Protein AF-A0A651GK90-F1 (afdb_monomer)

Structure (mmCIF, N/CA/C/O backbone):
data_AF-A0A651GK90-F1
#
_entry.id   AF-A0A651GK90-F1
#
loop_
_atom_site.group_PDB
_atom_site.id
_atom_site.type_symbol
_atom_site.label_atom_id
_atom_site.label_alt_id
_atom_site.label_comp_id
_atom_site.label_asym_id
_atom_site.label_entity_id
_atom_site.label_seq_id
_atom_site.pdbx_PDB_ins_code
_atom_site.Cartn_x
_atom_site.Cartn_y
_atom_site.Cartn_z
_atom_site.occupancy
_atom_site.B_iso_or_equiv
_atom_site.auth_seq_id
_atom_site.auth_comp_id
_atom_site.auth_asym_id
_atom_site.auth_atom_id
_atom_site.pdbx_PDB_model_num
ATOM 1 N N . MET A 1 1 ? 13.549 12.177 -9.361 1.00 75.00 1 MET A N 1
ATOM 2 C CA . MET A 1 1 ? 14.021 12.990 -8.217 1.00 75.00 1 MET A CA 1
ATOM 3 C C . MET A 1 1 ? 12.884 13.599 -7.394 1.00 75.00 1 MET A C 1
ATOM 5 O O . MET A 1 1 ? 12.699 13.171 -6.265 1.00 75.00 1 MET A O 1
ATOM 9 N N . TRP A 1 2 ? 12.090 14.557 -7.902 1.00 84.00 2 TRP A N 1
ATOM 10 C CA . TRP A 1 2 ? 11.007 15.167 -7.097 1.00 84.00 2 TRP A CA 1
ATOM 11 C C . TRP A 1 2 ? 9.935 14.161 -6.655 1.00 84.00 2 TRP A C 1
ATOM 13 O O . TRP A 1 2 ? 9.539 14.154 -5.493 1.00 84.00 2 TRP A O 1
ATOM 23 N N . GLY A 1 3 ? 9.519 13.264 -7.556 1.00 85.50 3 GLY A N 1
ATOM 24 C CA . GLY A 1 3 ? 8.561 12.197 -7.244 1.00 85.50 3 GLY A CA 1
ATOM 25 C C . GLY A 1 3 ? 9.007 11.286 -6.094 1.00 85.50 3 GLY A C 1
ATOM 26 O O . GLY A 1 3 ? 8.194 10.936 -5.243 1.00 85.50 3 GLY A O 1
ATOM 27 N N . ASP A 1 4 ? 10.298 10.958 -6.036 1.00 88.12 4 ASP A N 1
ATOM 28 C CA . ASP A 1 4 ? 10.882 10.081 -5.012 1.00 88.12 4 ASP A CA 1
ATOM 29 C C . ASP A 1 4 ? 10.869 10.757 -3.638 1.00 88.12 4 ASP A C 1
ATOM 31 O O . ASP A 1 4 ? 10.536 10.138 -2.629 1.00 88.12 4 ASP A O 1
ATOM 35 N N . LEU A 1 5 ? 11.154 12.062 -3.613 1.00 89.44 5 LEU A N 1
ATOM 36 C CA . LEU A 1 5 ? 11.109 12.881 -2.406 1.00 89.44 5 LEU A CA 1
ATOM 37 C C . LEU A 1 5 ? 9.682 12.946 -1.841 1.00 89.44 5 LEU A C 1
ATOM 39 O O . LEU A 1 5 ? 9.486 12.739 -0.643 1.00 89.44 5 LEU A O 1
ATOM 43 N N . TYR A 1 6 ? 8.674 13.165 -2.693 1.00 89.88 6 TYR A N 1
ATOM 44 C CA . TYR A 1 6 ? 7.273 13.168 -2.261 1.00 89.88 6 TYR A CA 1
ATOM 45 C C . TYR A 1 6 ? 6.835 11.825 -1.683 1.00 89.88 6 TYR A C 1
ATOM 47 O O . TYR A 1 6 ? 6.183 11.792 -0.640 1.00 89.88 6 TYR A O 1
ATOM 55 N N . LEU A 1 7 ? 7.233 10.730 -2.327 1.00 91.00 7 LEU A N 1
ATOM 56 C CA . LEU A 1 7 ? 6.929 9.376 -1.881 1.00 91.00 7 LEU A CA 1
ATOM 57 C C . LEU A 1 7 ? 7.582 9.082 -0.524 1.00 91.00 7 LEU A C 1
ATOM 59 O O . LEU A 1 7 ? 6.927 8.536 0.363 1.00 91.00 7 LEU A O 1
ATOM 63 N N . LEU A 1 8 ? 8.827 9.517 -0.315 1.00 92.62 8 LEU A N 1
ATOM 64 C CA . LEU A 1 8 ? 9.534 9.373 0.958 1.00 92.62 8 LEU A CA 1
ATOM 65 C C . LEU A 1 8 ? 8.867 10.193 2.075 1.00 92.62 8 LEU A C 1
ATOM 67 O O . LEU A 1 8 ? 8.617 9.679 3.164 1.00 92.62 8 LEU A O 1
ATOM 71 N N . ILE A 1 9 ? 8.493 11.448 1.812 1.00 93.75 9 ILE A N 1
ATOM 72 C CA . ILE A 1 9 ? 7.738 12.250 2.789 1.00 93.75 9 ILE A CA 1
ATOM 73 C C . ILE A 1 9 ? 6.397 11.579 3.107 1.00 93.75 9 ILE A C 1
ATOM 75 O O . ILE A 1 9 ? 6.013 11.465 4.273 1.00 93.75 9 ILE A O 1
ATOM 79 N N . ALA A 1 10 ? 5.684 11.106 2.086 1.00 94.75 10 ALA A N 1
ATOM 80 C CA . ALA A 1 10 ? 4.390 10.469 2.259 1.00 94.75 10 ALA A CA 1
ATOM 81 C C . ALA A 1 10 ? 4.478 9.146 3.018 1.00 94.75 10 ALA A C 1
ATOM 83 O O . ALA A 1 10 ? 3.580 8.842 3.806 1.00 94.75 10 ALA A O 1
ATOM 84 N N . SER A 1 11 ? 5.552 8.380 2.833 1.00 93.50 11 SER A N 1
ATOM 85 C CA . SER A 1 11 ? 5.794 7.141 3.563 1.00 93.50 11 SER A CA 1
ATOM 86 C C . SER A 1 11 ? 6.084 7.422 5.042 1.00 93.50 11 SER A C 1
ATOM 88 O O . SER A 1 11 ? 5.478 6.786 5.904 1.00 93.50 11 SER A O 1
ATOM 90 N N . ILE A 1 12 ? 6.880 8.451 5.363 1.00 95.38 12 ILE A N 1
ATOM 91 C CA . ILE A 1 12 ? 7.102 8.903 6.748 1.00 95.38 12 ILE A CA 1
ATOM 92 C C . ILE A 1 12 ? 5.783 9.341 7.395 1.00 95.38 12 ILE A C 1
ATOM 94 O O . ILE A 1 12 ? 5.453 8.895 8.495 1.00 95.38 12 ILE A O 1
ATOM 98 N N . LEU A 1 13 ? 5.000 10.187 6.719 1.00 96.25 13 LEU A N 1
ATOM 99 C CA . LEU A 1 13 ? 3.706 10.646 7.233 1.00 96.25 13 LEU A CA 1
ATOM 100 C C . LEU A 1 13 ? 2.742 9.478 7.458 1.00 96.25 13 LEU A C 1
ATOM 102 O O . LEU A 1 13 ? 2.101 9.393 8.505 1.00 96.25 13 LEU A O 1
ATOM 106 N N . SER A 1 14 ? 2.677 8.551 6.509 1.00 95.31 14 SER A N 1
ATOM 107 C CA . SER A 1 14 ? 1.847 7.350 6.601 1.00 95.31 14 SER A CA 1
ATOM 108 C C . SER A 1 14 ? 2.269 6.454 7.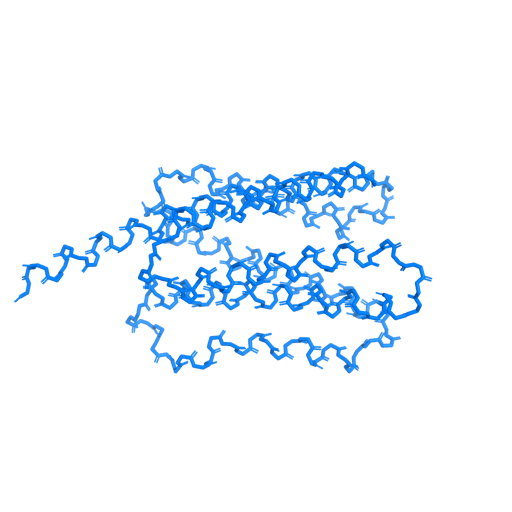765 1.00 95.31 14 SER A C 1
ATOM 110 O O . SER A 1 14 ? 1.418 5.989 8.522 1.00 95.31 14 SER A O 1
ATOM 112 N N . LEU A 1 15 ? 3.574 6.279 7.984 1.00 95.44 15 LEU A N 1
ATOM 113 C CA . LEU A 1 15 ? 4.117 5.539 9.120 1.00 95.44 15 LEU A CA 1
ATOM 114 C C . LEU A 1 15 ? 3.763 6.205 10.458 1.00 95.44 15 LEU A C 1
ATOM 116 O O . LEU A 1 15 ? 3.329 5.523 11.387 1.00 95.44 15 LEU A O 1
ATOM 120 N N . LEU A 1 16 ? 3.859 7.535 10.552 1.00 95.75 16 LEU A N 1
ATOM 121 C CA . LEU A 1 16 ? 3.432 8.282 11.739 1.00 95.75 16 LEU A CA 1
ATOM 122 C C . LEU A 1 16 ? 1.933 8.111 12.019 1.00 95.75 16 LEU A C 1
ATOM 124 O O . LEU A 1 16 ? 1.546 7.940 13.178 1.00 95.75 16 LEU A O 1
ATOM 128 N N . ILE A 1 17 ? 1.095 8.121 10.976 1.00 94.50 17 ILE A N 1
ATOM 129 C CA . ILE A 1 17 ? -0.346 7.869 11.100 1.00 94.50 17 ILE A CA 1
ATOM 130 C C . ILE A 1 17 ? -0.587 6.44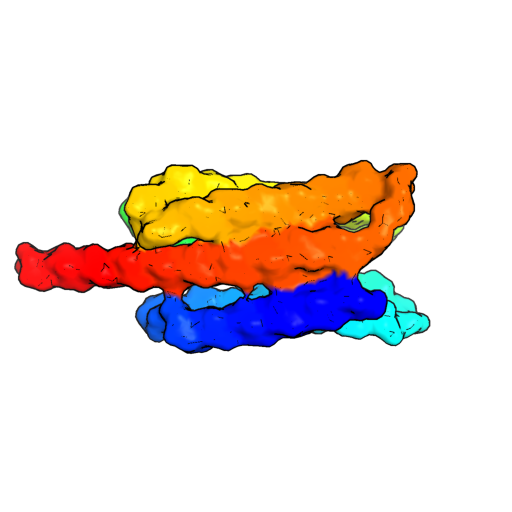8 11.617 1.00 94.50 17 ILE A C 1
ATOM 132 O O . ILE A 1 17 ? -1.328 6.285 12.583 1.00 94.50 17 ILE A O 1
ATOM 136 N N . ILE A 1 18 ? 0.064 5.432 11.042 1.00 94.12 18 ILE A N 1
ATOM 137 C CA . ILE A 1 18 ? -0.076 4.037 11.488 1.00 94.12 18 ILE A CA 1
ATOM 138 C C . ILE A 1 18 ? 0.334 3.901 12.959 1.00 94.12 18 ILE A C 1
ATOM 140 O O . ILE A 1 18 ? -0.406 3.341 13.764 1.00 94.12 18 ILE A O 1
ATOM 144 N N . ILE A 1 19 ? 1.484 4.451 13.355 1.00 93.31 19 ILE A N 1
ATOM 145 C CA . ILE A 1 19 ? 1.985 4.325 14.730 1.00 93.31 19 ILE A CA 1
ATOM 146 C C . ILE A 1 19 ? 1.040 4.988 15.736 1.00 93.31 19 ILE A C 1
ATOM 148 O O . ILE A 1 19 ? 0.752 4.375 16.769 1.00 93.31 19 ILE A O 1
ATOM 152 N N . LYS A 1 20 ? 0.559 6.203 15.439 1.00 93.56 20 LYS A N 1
ATOM 153 C CA . LYS A 1 20 ? -0.258 6.999 16.366 1.00 93.56 20 LYS A CA 1
ATOM 154 C C . LYS A 1 20 ? -1.731 6.604 16.393 1.00 93.56 20 LYS A C 1
ATOM 156 O O . LYS A 1 20 ? -2.328 6.648 17.461 1.00 93.56 20 LYS A O 1
ATOM 161 N N . ARG A 1 21 ? -2.330 6.273 15.245 1.00 91.88 21 ARG A N 1
ATOM 162 C CA . ARG A 1 21 ? -3.779 6.032 15.139 1.00 91.88 21 ARG A CA 1
ATOM 163 C C . ARG A 1 21 ? -4.174 4.564 15.149 1.00 91.88 21 ARG A C 1
ATOM 165 O O . ARG A 1 21 ? -5.304 4.291 15.526 1.00 91.88 21 ARG A O 1
ATOM 172 N N . TYR A 1 22 ? -3.315 3.623 14.742 1.00 90.38 22 TYR A N 1
ATOM 173 C CA . TYR A 1 22 ? -3.738 2.219 14.751 1.00 90.38 22 TYR A CA 1
ATOM 174 C C . TYR A 1 22 ? -3.801 1.704 16.197 1.00 90.38 22 TYR A C 1
ATOM 176 O O . TYR A 1 22 ? -2.774 1.740 16.895 1.00 90.38 22 TYR A O 1
ATOM 184 N N . PRO A 1 23 ? -4.966 1.191 16.636 1.00 87.38 23 PRO A N 1
ATOM 185 C CA . PRO A 1 23 ? -5.145 0.704 17.995 1.00 87.38 23 PRO A CA 1
ATOM 186 C C . PRO A 1 23 ? -4.291 -0.539 18.267 1.00 87.38 23 PRO A C 1
ATOM 188 O O . PRO A 1 23 ? -4.069 -1.379 17.396 1.00 87.38 23 PRO A O 1
ATOM 191 N N . ASN A 1 24 ? -3.831 -0.702 19.510 1.00 87.75 24 ASN A N 1
ATOM 192 C CA . ASN A 1 24 ? -2.972 -1.835 19.879 1.00 87.75 24 ASN A CA 1
ATOM 193 C C . ASN A 1 24 ? -3.690 -3.196 19.791 1.00 87.75 24 ASN A C 1
ATOM 195 O O . ASN A 1 24 ? -3.032 -4.215 19.601 1.00 87.75 24 ASN A O 1
ATOM 199 N N . ARG A 1 25 ? -5.031 -3.223 19.851 1.00 85.38 25 ARG A N 1
ATOM 200 C CA . ARG A 1 25 ? -5.850 -4.439 19.666 1.00 85.38 25 ARG A CA 1
ATOM 201 C C . ARG A 1 25 ? -5.751 -5.037 18.251 1.00 85.38 25 ARG A C 1
ATOM 203 O O . ARG A 1 25 ? -6.025 -6.220 18.061 1.00 85.38 25 ARG A O 1
ATOM 210 N N . VAL A 1 26 ? -5.321 -4.248 17.262 1.00 88.62 26 VAL A N 1
ATOM 211 C CA . VAL A 1 26 ? -5.074 -4.677 15.869 1.00 88.62 26 VAL A CA 1
ATOM 212 C C . VAL A 1 26 ? -3.578 -4.659 15.539 1.00 88.62 26 VAL A C 1
ATOM 214 O O . VAL A 1 26 ? -3.161 -4.231 14.461 1.00 88.62 26 VAL A O 1
ATOM 217 N N . ARG A 1 27 ? -2.753 -5.134 16.485 1.00 90.50 27 ARG A N 1
ATOM 218 C CA . ARG A 1 27 ? -1.287 -5.170 16.364 1.00 90.50 27 ARG A CA 1
ATOM 219 C C . ARG A 1 27 ? -0.813 -5.839 15.075 1.00 90.50 27 ARG A C 1
ATOM 221 O O . ARG A 1 27 ? 0.114 -5.325 14.462 1.00 90.50 27 ARG A O 1
ATOM 228 N N . ASP A 1 28 ? -1.450 -6.926 14.651 1.00 92.12 28 ASP A N 1
ATOM 229 C CA . ASP A 1 28 ? -1.035 -7.666 13.452 1.00 92.12 28 ASP A CA 1
ATOM 230 C C . ASP A 1 28 ? -1.158 -6.800 12.195 1.00 92.12 28 ASP A C 1
ATOM 232 O O . ASP A 1 28 ? -0.189 -6.633 11.461 1.00 92.12 28 ASP A O 1
ATOM 236 N N . ILE A 1 29 ? -2.311 -6.139 12.023 1.00 93.19 29 ILE A N 1
ATOM 237 C CA . ILE A 1 29 ? -2.552 -5.191 10.928 1.00 93.19 29 ILE A CA 1
ATOM 238 C C . ILE A 1 29 ? -1.530 -4.051 10.989 1.00 93.19 29 ILE A C 1
ATOM 240 O O . ILE A 1 29 ? -0.917 -3.724 9.979 1.00 93.19 29 ILE A O 1
ATOM 244 N N . LYS A 1 30 ? -1.285 -3.488 12.180 1.00 93.81 30 LYS A N 1
ATOM 245 C CA . LYS A 1 30 ? -0.301 -2.412 12.386 1.00 93.81 30 LYS A CA 1
ATOM 246 C C . LYS A 1 30 ? 1.110 -2.824 11.958 1.00 93.81 30 LYS A C 1
ATOM 248 O O . LYS A 1 30 ? 1.766 -2.080 11.233 1.00 93.81 30 LYS A O 1
ATOM 253 N N . VAL A 1 31 ? 1.575 -3.995 12.391 1.00 95.25 31 VAL A N 1
ATOM 254 C CA . VAL A 1 31 ? 2.910 -4.514 12.057 1.00 95.25 31 VAL A CA 1
ATOM 255 C C . VAL A 1 31 ? 3.010 -4.808 10.563 1.00 95.25 31 VAL A C 1
ATOM 257 O O . VAL A 1 31 ? 3.974 -4.378 9.933 1.00 95.25 31 VAL A O 1
ATOM 260 N N . SER A 1 32 ? 2.004 -5.461 9.977 1.00 95.50 32 SER A N 1
ATOM 261 C CA . SER A 1 32 ? 1.971 -5.735 8.540 1.00 95.50 32 SER A CA 1
ATOM 262 C C . SER A 1 32 ? 1.952 -4.451 7.707 1.00 95.50 32 SER A C 1
ATOM 264 O O . SER A 1 32 ? 2.665 -4.389 6.710 1.00 95.50 32 SER A O 1
ATOM 266 N N . SER A 1 33 ? 1.225 -3.403 8.119 1.00 95.19 33 SER A N 1
ATOM 267 C CA . SER A 1 33 ? 1.226 -2.094 7.443 1.00 95.19 33 SER A CA 1
ATOM 268 C C . SER A 1 33 ? 2.580 -1.397 7.498 1.00 95.19 33 SER A C 1
ATOM 270 O O . SER A 1 33 ? 3.027 -0.863 6.485 1.00 95.19 33 SER A O 1
ATOM 272 N N . ILE A 1 34 ? 3.256 -1.426 8.651 1.00 96.25 34 ILE A N 1
ATOM 273 C CA . ILE A 1 34 ? 4.615 -0.881 8.777 1.00 96.25 34 ILE A CA 1
ATOM 274 C C . ILE A 1 34 ? 5.571 -1.657 7.869 1.00 96.25 34 ILE A C 1
ATOM 276 O O . ILE A 1 34 ? 6.323 -1.045 7.116 1.00 96.25 34 ILE A O 1
ATOM 280 N N . LEU A 1 35 ? 5.513 -2.991 7.900 1.00 96.88 35 LEU A N 1
ATOM 281 C CA . LEU A 1 35 ? 6.374 -3.838 7.080 1.00 96.88 35 LEU A CA 1
ATOM 282 C C . LEU A 1 35 ? 6.137 -3.600 5.582 1.00 96.88 35 LEU A C 1
ATOM 284 O O . LEU A 1 35 ? 7.101 -3.421 4.848 1.00 96.88 35 LEU A O 1
ATOM 288 N N . ALA A 1 36 ? 4.877 -3.528 5.140 1.00 96.44 36 ALA A N 1
ATOM 289 C CA . ALA A 1 36 ? 4.523 -3.246 3.747 1.00 96.44 36 ALA A CA 1
ATOM 290 C C . ALA A 1 36 ? 5.138 -1.927 3.268 1.00 96.44 36 ALA A C 1
ATOM 292 O O . ALA A 1 36 ? 5.730 -1.865 2.193 1.00 96.44 36 ALA A O 1
ATOM 293 N N . LEU A 1 37 ? 5.037 -0.885 4.095 1.00 95.81 37 LEU A N 1
ATOM 294 C CA . LEU A 1 37 ? 5.546 0.444 3.784 1.00 95.81 37 LEU A CA 1
ATOM 295 C C . LEU A 1 37 ? 7.079 0.476 3.756 1.00 95.81 37 LEU A C 1
ATOM 297 O O . LEU A 1 37 ? 7.656 1.055 2.841 1.00 95.81 37 LEU A O 1
ATOM 301 N N . VAL A 1 38 ? 7.744 -0.184 4.708 1.00 95.88 38 VAL A N 1
ATOM 302 C CA . VAL A 1 38 ? 9.212 -0.300 4.728 1.00 95.88 38 VAL A CA 1
ATOM 303 C C . VAL A 1 38 ? 9.718 -1.048 3.497 1.00 95.88 38 VAL A C 1
ATOM 305 O O . VAL A 1 38 ? 10.644 -0.579 2.840 1.00 95.88 38 VAL A O 1
ATOM 308 N N . VAL A 1 39 ? 9.095 -2.176 3.150 1.00 96.31 39 VAL A N 1
ATOM 309 C CA . VAL A 1 39 ? 9.465 -2.971 1.970 1.00 96.31 39 VAL A CA 1
ATOM 310 C C . VAL A 1 39 ? 9.220 -2.181 0.681 1.00 96.31 39 VAL A C 1
ATOM 312 O O . VAL A 1 39 ? 10.066 -2.194 -0.211 1.00 96.31 39 VAL A O 1
ATOM 315 N N . TYR A 1 40 ? 8.116 -1.433 0.600 1.00 94.44 40 TYR A N 1
ATOM 316 C CA . TYR A 1 40 ? 7.835 -0.560 -0.539 1.00 94.44 40 TYR A CA 1
ATOM 317 C C . TYR A 1 40 ? 8.903 0.529 -0.704 1.00 94.44 40 TYR A C 1
ATOM 319 O O . TYR A 1 40 ? 9.464 0.692 -1.786 1.00 94.44 40 TYR A O 1
ATOM 327 N N . VAL A 1 41 ? 9.252 1.233 0.377 1.00 94.00 41 VAL A N 1
ATOM 328 C CA . VAL A 1 41 ? 10.304 2.261 0.346 1.00 94.00 41 VAL A CA 1
ATOM 329 C C . VAL A 1 41 ? 11.657 1.652 -0.016 1.00 94.00 41 VAL A C 1
ATOM 331 O O . VAL A 1 41 ? 12.382 2.234 -0.817 1.00 94.00 41 VAL A O 1
ATOM 334 N N . ALA A 1 42 ? 11.990 0.471 0.511 1.00 93.38 42 ALA A N 1
ATOM 335 C CA . ALA A 1 42 ? 13.211 -0.236 0.136 1.00 93.38 42 ALA A CA 1
ATOM 336 C C . ALA A 1 42 ? 13.251 -0.539 -1.372 1.00 93.38 42 ALA A C 1
ATOM 338 O O . ALA A 1 42 ? 14.285 -0.323 -2.002 1.00 93.38 42 ALA A O 1
ATOM 339 N N . SER A 1 43 ? 12.123 -0.963 -1.957 1.00 92.06 43 SER A N 1
ATOM 340 C CA . SER A 1 43 ? 12.015 -1.226 -3.399 1.00 92.06 43 SER A CA 1
ATOM 341 C C . SER A 1 43 ? 12.292 0.020 -4.252 1.00 92.06 43 SER A C 1
ATOM 343 O O . SER A 1 43 ? 12.989 -0.073 -5.260 1.00 92.06 43 SER A O 1
ATOM 345 N N . GLU A 1 44 ? 11.835 1.195 -3.809 1.00 89.31 44 GLU A N 1
ATOM 346 C CA . GLU A 1 44 ? 12.092 2.468 -4.494 1.00 89.31 44 GLU A CA 1
ATOM 347 C C . GLU A 1 44 ? 13.519 2.980 -4.258 1.00 89.31 44 GLU A C 1
ATOM 349 O O . GLU A 1 44 ? 14.126 3.540 -5.158 1.00 89.31 44 GLU A O 1
ATOM 354 N N . LEU A 1 45 ? 14.114 2.774 -3.079 1.00 89.31 45 LEU A N 1
ATOM 355 C CA . LEU A 1 45 ? 15.491 3.219 -2.824 1.00 89.31 45 LEU A CA 1
ATOM 356 C C . LEU A 1 45 ? 16.523 2.438 -3.643 1.00 89.31 45 LEU A C 1
ATOM 358 O O . LEU A 1 45 ? 17.553 3.000 -4.022 1.00 89.31 45 LEU A O 1
ATOM 362 N N . ILE A 1 46 ? 16.236 1.167 -3.939 1.00 88.50 46 ILE A N 1
ATOM 363 C CA . ILE A 1 46 ? 17.115 0.295 -4.722 1.00 88.50 46 ILE A CA 1
ATOM 364 C C . ILE A 1 46 ? 17.288 0.787 -6.164 1.00 88.50 46 ILE A C 1
ATOM 366 O O . ILE A 1 46 ? 18.334 0.534 -6.754 1.00 88.50 46 ILE A O 1
ATOM 370 N N . THR A 1 47 ? 16.351 1.570 -6.715 1.00 79.50 47 THR A N 1
ATOM 371 C CA . THR A 1 47 ? 16.489 2.113 -8.079 1.00 79.50 47 THR A CA 1
ATOM 372 C C . THR A 1 47 ? 17.664 3.070 -8.242 1.00 79.50 47 THR A C 1
ATOM 374 O O . THR A 1 47 ? 18.068 3.334 -9.367 1.00 79.50 47 THR A O 1
ATOM 377 N N . ASN A 1 48 ? 18.205 3.603 -7.144 1.00 80.31 48 ASN A N 1
ATOM 378 C CA . ASN A 1 48 ? 19.366 4.492 -7.180 1.00 80.31 48 ASN A CA 1
ATOM 379 C C . ASN A 1 48 ? 20.698 3.734 -7.302 1.00 80.31 48 ASN A C 1
ATOM 381 O O . ASN A 1 48 ? 21.745 4.365 -7.418 1.00 80.31 48 ASN A O 1
ATOM 385 N N . PHE A 1 49 ? 20.679 2.399 -7.243 1.00 83.31 49 PHE A N 1
ATOM 386 C CA . PHE A 1 49 ? 21.864 1.567 -7.411 1.00 83.31 49 PHE A CA 1
ATOM 387 C C . PHE A 1 49 ? 21.881 0.987 -8.830 1.00 83.31 49 PHE A C 1
ATOM 389 O O . PHE A 1 49 ? 21.033 0.171 -9.178 1.00 83.31 49 PHE A O 1
ATOM 396 N N . GLU A 1 50 ? 22.869 1.363 -9.642 1.00 76.38 50 GLU A N 1
ATOM 397 C CA . GLU A 1 50 ? 23.043 0.895 -11.031 1.00 76.38 50 GLU A CA 1
ATOM 398 C C . GLU A 1 50 ? 23.691 -0.505 -11.121 1.00 76.38 50 GLU A C 1
ATOM 400 O O . GLU A 1 50 ? 24.525 -0.773 -11.980 1.00 76.38 50 GLU A O 1
ATOM 405 N N . ASN A 1 51 ? 23.337 -1.415 -10.211 1.00 85.62 51 ASN A N 1
ATOM 406 C CA . ASN A 1 51 ? 23.911 -2.762 -10.157 1.00 85.62 51 ASN A CA 1
ATOM 407 C C . ASN A 1 51 ? 22.918 -3.802 -10.699 1.00 85.62 51 ASN A C 1
ATOM 409 O O . ASN A 1 51 ? 21.721 -3.700 -10.441 1.00 85.62 51 ASN A O 1
ATOM 413 N N . GLU A 1 52 ? 23.399 -4.868 -11.349 1.00 82.44 52 GLU A N 1
ATOM 414 C CA . GLU A 1 52 ? 22.552 -5.970 -11.857 1.00 82.44 52 GLU A CA 1
ATOM 415 C C . GLU A 1 52 ? 21.663 -6.588 -10.764 1.00 82.44 52 GLU A C 1
ATOM 417 O O . GLU A 1 52 ? 20.504 -6.933 -10.991 1.00 82.44 52 GLU A O 1
ATOM 422 N N . PHE A 1 53 ? 22.171 -6.639 -9.531 1.00 83.25 53 PHE A N 1
ATOM 423 C CA . PHE A 1 53 ? 21.412 -7.096 -8.370 1.00 83.25 53 PHE A CA 1
ATOM 424 C C . PHE A 1 53 ? 20.182 -6.220 -8.067 1.00 83.25 53 PHE A C 1
ATOM 426 O O . PHE A 1 53 ? 19.154 -6.732 -7.628 1.00 83.25 53 PHE A O 1
ATOM 433 N N . ALA A 1 54 ? 20.254 -4.910 -8.319 1.00 85.94 54 ALA A N 1
ATOM 434 C CA . ALA A 1 54 ? 19.145 -3.984 -8.094 1.00 85.94 54 ALA A CA 1
ATOM 435 C C . ALA A 1 54 ? 17.990 -4.217 -9.079 1.00 85.94 54 ALA A C 1
ATOM 437 O O . ALA A 1 54 ? 16.825 -4.119 -8.688 1.00 85.94 54 ALA A O 1
ATOM 438 N N . ILE A 1 55 ? 18.312 -4.582 -10.326 1.00 83.38 55 ILE A N 1
ATOM 439 C CA . ILE A 1 55 ? 17.333 -4.903 -11.375 1.00 83.38 55 ILE A CA 1
ATOM 440 C C . ILE A 1 55 ? 16.485 -6.106 -10.954 1.00 83.38 55 ILE A C 1
ATOM 442 O O . ILE A 1 55 ? 15.266 -6.066 -11.082 1.00 83.38 55 ILE A O 1
ATOM 446 N N . LEU A 1 56 ? 17.117 -7.133 -10.379 1.00 84.62 56 LEU A N 1
ATOM 447 C CA . LEU A 1 56 ? 16.436 -8.339 -9.905 1.00 84.62 56 LEU A CA 1
ATOM 448 C C . LEU A 1 56 ? 15.680 -8.112 -8.587 1.00 84.62 56 LEU A C 1
ATOM 450 O O . LEU A 1 56 ? 14.557 -8.582 -8.408 1.00 84.62 56 LEU A O 1
ATOM 454 N N . LEU A 1 57 ? 16.283 -7.390 -7.639 1.00 89.31 57 LEU A N 1
ATOM 455 C CA . LEU A 1 57 ? 15.729 -7.249 -6.292 1.00 89.31 57 LEU A CA 1
ATOM 456 C C . LEU A 1 57 ? 14.512 -6.310 -6.241 1.00 89.31 57 LEU A C 1
ATOM 458 O O . LEU A 1 57 ? 13.592 -6.534 -5.450 1.00 89.31 57 LEU A O 1
ATOM 462 N N . LYS A 1 58 ? 14.484 -5.270 -7.082 1.00 89.88 58 LYS A N 1
ATOM 463 C CA . LYS A 1 58 ? 13.395 -4.284 -7.125 1.00 89.88 58 LYS A CA 1
ATOM 464 C C . LYS A 1 58 ? 12.006 -4.918 -7.320 1.00 89.88 58 LYS A C 1
ATOM 466 O O . LYS A 1 58 ? 11.153 -4.689 -6.457 1.00 89.88 58 LYS A O 1
ATOM 471 N N . PRO A 1 59 ? 11.731 -5.688 -8.392 1.00 89.38 59 PRO A N 1
ATOM 472 C CA . PRO A 1 59 ? 10.397 -6.240 -8.620 1.00 89.38 59 PRO A CA 1
ATOM 473 C C . PRO A 1 59 ? 9.985 -7.236 -7.534 1.00 89.38 59 PRO A C 1
ATOM 475 O O . PRO A 1 59 ? 8.834 -7.226 -7.101 1.00 89.38 59 PRO A O 1
ATOM 478 N N . ILE A 1 60 ? 10.930 -8.014 -6.995 1.00 92.00 60 ILE A N 1
ATOM 479 C CA . ILE A 1 60 ? 10.676 -8.931 -5.874 1.00 92.00 60 ILE A CA 1
ATOM 480 C C . ILE A 1 60 ? 10.193 -8.161 -4.640 1.00 92.00 60 ILE A C 1
ATOM 482 O O . ILE A 1 60 ? 9.185 -8.528 -4.029 1.00 92.00 60 ILE A O 1
ATOM 486 N N . LEU A 1 61 ? 10.878 -7.077 -4.268 1.00 94.31 61 LEU A N 1
ATOM 487 C CA . LEU A 1 61 ? 10.471 -6.251 -3.130 1.00 94.31 61 LEU A CA 1
ATOM 488 C C . LEU A 1 61 ? 9.140 -5.548 -3.386 1.00 94.31 61 LEU A C 1
ATOM 490 O O . LEU A 1 61 ? 8.297 -5.507 -2.493 1.00 94.31 61 LEU A O 1
ATOM 494 N N . PHE A 1 62 ? 8.913 -5.053 -4.602 1.00 92.94 62 PHE A N 1
ATOM 495 C CA . PHE A 1 62 ? 7.652 -4.415 -4.961 1.00 92.94 62 PHE A CA 1
ATOM 496 C C . PHE A 1 62 ? 6.467 -5.394 -4.856 1.00 92.94 62 PHE A C 1
ATOM 498 O O . PHE A 1 62 ? 5.460 -5.082 -4.215 1.00 92.94 62 PHE A O 1
ATOM 505 N N . ILE A 1 63 ? 6.607 -6.625 -5.360 1.00 94.12 63 ILE A N 1
ATOM 506 C CA . ILE A 1 63 ? 5.591 -7.683 -5.206 1.00 94.12 63 ILE A CA 1
ATOM 507 C C . ILE A 1 63 ? 5.406 -8.048 -3.745 1.00 94.12 63 ILE A C 1
ATOM 509 O O . ILE A 1 63 ? 4.278 -8.257 -3.302 1.00 94.12 63 ILE A O 1
ATOM 513 N N . THR A 1 64 ? 6.490 -8.105 -2.976 1.00 95.81 64 THR A N 1
ATOM 514 C CA . THR A 1 64 ? 6.423 -8.387 -1.539 1.00 95.81 64 THR A CA 1
ATOM 515 C C . THR A 1 64 ? 5.627 -7.305 -0.809 1.00 95.81 64 THR A C 1
ATOM 517 O O . THR A 1 64 ? 4.765 -7.628 0.009 1.00 95.81 64 THR A O 1
ATOM 520 N N . ALA A 1 65 ? 5.835 -6.029 -1.146 1.00 95.94 65 ALA A N 1
ATOM 521 C CA . ALA A 1 65 ? 5.051 -4.926 -0.604 1.00 95.94 65 ALA A CA 1
ATOM 522 C C . ALA A 1 65 ? 3.562 -5.054 -0.963 1.00 95.94 65 ALA A C 1
ATOM 524 O O . ALA A 1 65 ? 2.717 -4.997 -0.070 1.00 95.94 65 ALA A O 1
ATOM 525 N N . LEU A 1 66 ? 3.227 -5.302 -2.235 1.00 94.94 66 LEU A N 1
ATOM 526 C CA . LEU A 1 66 ? 1.837 -5.508 -2.669 1.00 94.94 66 LEU A CA 1
ATOM 527 C C . LEU A 1 66 ? 1.189 -6.722 -1.989 1.00 94.94 66 LEU A C 1
ATOM 529 O O . LEU A 1 66 ? 0.035 -6.661 -1.567 1.00 94.94 66 LEU A O 1
ATOM 533 N N . SER A 1 67 ? 1.944 -7.804 -1.820 1.00 95.81 67 SER A N 1
ATOM 534 C CA . SER A 1 67 ? 1.501 -9.015 -1.124 1.00 95.81 67 SER A CA 1
ATOM 535 C C . SER A 1 67 ? 1.179 -8.725 0.339 1.00 95.81 67 SER A C 1
ATOM 537 O O . SER A 1 67 ? 0.152 -9.166 0.846 1.00 95.81 67 SER A O 1
ATOM 539 N N . LEU A 1 68 ? 2.002 -7.922 1.016 1.00 96.88 68 LEU A N 1
ATOM 540 C CA . LEU A 1 68 ? 1.719 -7.469 2.377 1.00 96.88 68 LEU A CA 1
ATOM 541 C C . LEU A 1 68 ? 0.478 -6.569 2.438 1.00 96.88 68 LEU A C 1
ATOM 543 O O . LEU A 1 68 ? -0.310 -6.697 3.375 1.00 96.88 68 LEU A O 1
ATOM 547 N N . VAL A 1 69 ? 0.246 -5.714 1.436 1.00 95.94 69 VAL A N 1
ATOM 548 C CA . VAL A 1 69 ? -1.009 -4.947 1.328 1.00 95.94 69 VAL A CA 1
ATOM 549 C C . VAL A 1 69 ? -2.214 -5.880 1.206 1.00 95.94 69 VAL A C 1
ATOM 551 O O . VAL A 1 69 ? -3.200 -5.693 1.916 1.00 95.94 69 VAL A O 1
ATOM 554 N N . PHE A 1 70 ? -2.125 -6.939 0.402 1.00 94.56 70 PHE A N 1
ATOM 555 C CA . PHE A 1 70 ? -3.161 -7.972 0.343 1.00 94.56 70 PHE A CA 1
ATOM 556 C C . PHE A 1 70 ? -3.417 -8.641 1.688 1.00 94.56 70 PHE A C 1
ATOM 558 O O . PHE A 1 70 ? -4.570 -8.791 2.090 1.00 94.56 70 PHE A O 1
ATOM 565 N N . VAL A 1 71 ? -2.353 -9.021 2.396 1.00 95.25 71 VAL A N 1
ATOM 566 C CA . VAL A 1 71 ? -2.451 -9.610 3.736 1.00 95.25 71 VAL A CA 1
ATOM 567 C C . VAL A 1 71 ? -3.205 -8.667 4.676 1.00 95.25 71 VAL A C 1
ATOM 569 O O . VAL A 1 71 ? -4.130 -9.100 5.360 1.00 95.25 71 VAL A O 1
ATOM 572 N N . ILE A 1 72 ? -2.885 -7.369 4.662 1.00 94.88 72 ILE A N 1
ATOM 573 C CA . ILE A 1 72 ? -3.584 -6.351 5.464 1.00 94.88 72 ILE A CA 1
ATOM 574 C C . ILE A 1 72 ? -5.073 -6.296 5.106 1.00 94.88 72 ILE A C 1
ATOM 576 O O . ILE A 1 72 ? -5.916 -6.281 6.002 1.00 94.88 72 ILE A O 1
ATOM 580 N N . LEU A 1 73 ? -5.415 -6.301 3.815 1.00 93.50 73 LEU A N 1
ATOM 581 C CA . LEU A 1 73 ? -6.808 -6.284 3.363 1.00 93.50 73 LEU A CA 1
ATOM 582 C C . LEU A 1 73 ? -7.568 -7.543 3.796 1.00 93.50 73 LEU A C 1
ATOM 584 O O . LEU A 1 73 ? -8.694 -7.437 4.276 1.00 93.50 73 LEU A O 1
ATOM 588 N N . LEU A 1 74 ? -6.957 -8.724 3.706 1.00 91.94 74 LEU A N 1
ATOM 589 C CA . LEU A 1 74 ? -7.563 -9.972 4.174 1.00 91.94 74 LEU A CA 1
ATOM 590 C C . LEU A 1 74 ? -7.736 -9.993 5.701 1.00 91.94 74 LEU A C 1
ATOM 592 O O . LEU A 1 74 ? -8.777 -10.434 6.192 1.00 91.94 74 LEU A O 1
ATOM 596 N N . MET A 1 75 ? -6.764 -9.474 6.463 1.00 92.19 75 MET A N 1
ATOM 597 C CA . MET A 1 75 ? -6.901 -9.290 7.914 1.00 92.19 75 MET A CA 1
ATOM 598 C C . MET A 1 75 ? -8.069 -8.358 8.249 1.00 92.19 75 MET A C 1
ATOM 600 O O . MET A 1 75 ? -8.853 -8.658 9.153 1.00 92.19 75 MET A O 1
ATOM 604 N N . LEU A 1 76 ? -8.202 -7.246 7.517 1.00 90.38 76 LEU A N 1
ATOM 605 C CA . LEU A 1 76 ? -9.300 -6.295 7.680 1.00 90.38 76 LEU A CA 1
ATOM 606 C C . LEU A 1 76 ? -10.650 -6.952 7.388 1.00 90.38 76 LEU A C 1
ATOM 608 O O . LEU A 1 76 ? -11.539 -6.900 8.231 1.00 90.38 76 LEU A O 1
ATOM 612 N N . ILE A 1 77 ? -10.795 -7.621 6.241 1.00 89.12 77 ILE A N 1
ATOM 613 C CA . ILE A 1 77 ? -12.037 -8.305 5.849 1.00 89.12 77 ILE A CA 1
ATOM 614 C C . ILE A 1 77 ? -12.464 -9.314 6.916 1.00 89.12 77 ILE A C 1
ATOM 616 O O . ILE A 1 77 ? -13.623 -9.319 7.336 1.00 89.12 77 ILE A O 1
ATOM 620 N N . ARG A 1 78 ? -11.520 -10.128 7.399 1.00 87.69 78 ARG A N 1
ATOM 621 C CA . ARG A 1 78 ? -11.786 -11.110 8.449 1.00 87.69 78 ARG A CA 1
ATOM 622 C C . ARG A 1 78 ? -12.256 -10.460 9.746 1.00 87.69 78 ARG A C 1
ATOM 624 O O . ARG A 1 78 ? -13.202 -10.952 10.353 1.00 87.69 78 ARG A O 1
ATOM 631 N N . ARG A 1 79 ? -11.609 -9.376 10.184 1.00 85.62 79 ARG A N 1
ATOM 632 C CA . ARG A 1 79 ? -12.006 -8.669 11.413 1.00 85.62 79 ARG A CA 1
ATOM 633 C C . ARG A 1 79 ? -13.356 -7.976 11.277 1.00 85.62 79 ARG A C 1
ATOM 635 O O . ARG A 1 79 ? -14.100 -7.926 12.246 1.00 85.62 79 ARG A O 1
ATOM 642 N N . LEU A 1 80 ? -13.678 -7.467 10.093 1.00 83.88 80 LEU A N 1
ATOM 643 C CA . LEU A 1 80 ? -14.940 -6.774 9.850 1.00 83.88 80 LEU A CA 1
ATOM 644 C C . LEU A 1 80 ? -16.138 -7.731 9.740 1.00 83.88 80 LEU A C 1
ATOM 646 O O . LEU A 1 80 ? -17.250 -7.349 10.096 1.00 83.88 80 LEU A O 1
ATOM 650 N N . LYS A 1 81 ? -15.927 -8.971 9.275 1.00 81.19 81 LYS A N 1
ATOM 651 C CA . LYS A 1 81 ? -16.961 -10.019 9.183 1.00 81.19 81 LYS A CA 1
ATOM 652 C C . LYS A 1 81 ? -16.464 -11.366 9.734 1.00 81.19 81 LYS A C 1
ATOM 654 O O . LYS A 1 81 ? -16.304 -12.319 8.964 1.00 81.19 81 LYS A O 1
ATOM 659 N N . PRO A 1 82 ? -16.285 -11.489 11.062 1.00 71.81 82 PRO A N 1
ATOM 660 C CA . PRO A 1 82 ? -15.760 -12.711 11.675 1.00 71.81 82 PRO A CA 1
ATOM 661 C C . PRO A 1 82 ? -16.687 -13.919 11.476 1.00 71.81 82 PRO A C 1
ATOM 663 O O . PRO A 1 82 ? -16.212 -15.041 11.341 1.00 71.81 82 PRO A O 1
ATOM 666 N N . VAL A 1 83 ? -18.003 -13.688 11.383 1.00 74.75 83 VAL A N 1
ATOM 667 C CA . VAL A 1 83 ? -19.010 -14.750 11.215 1.00 74.75 83 VAL A CA 1
ATOM 668 C C . VAL A 1 83 ? -18.944 -15.402 9.829 1.00 74.75 83 VAL A C 1
ATOM 670 O O . VAL A 1 83 ? -19.159 -16.605 9.716 1.00 74.75 83 VAL A O 1
ATOM 673 N N . VAL A 1 84 ? -18.622 -14.633 8.783 1.00 74.25 84 VAL A N 1
ATOM 674 C CA . VAL A 1 84 ? -18.582 -15.119 7.389 1.00 74.25 84 VAL A CA 1
ATOM 675 C C . VAL A 1 84 ? -17.204 -15.683 7.035 1.00 74.25 84 VAL A C 1
ATOM 677 O O . VAL A 1 84 ? -17.100 -16.686 6.335 1.00 74.25 84 VAL A O 1
ATOM 680 N N . PHE A 1 85 ? -16.133 -15.063 7.532 1.00 75.62 85 PHE A N 1
ATOM 681 C CA . PHE A 1 85 ? -14.756 -15.414 7.186 1.00 75.62 85 PHE A CA 1
ATOM 682 C C . PHE A 1 85 ? -14.066 -16.183 8.320 1.00 75.62 85 PHE A C 1
ATOM 684 O O . PHE A 1 85 ? -13.135 -15.694 8.958 1.00 75.62 85 PHE A O 1
ATOM 691 N N . GLN A 1 86 ? -14.518 -17.421 8.543 1.00 76.38 86 GLN A N 1
ATOM 692 C CA . GLN A 1 86 ? -14.036 -18.309 9.616 1.00 76.38 86 GLN A CA 1
ATOM 693 C C . GLN A 1 86 ? -12.802 -19.147 9.244 1.00 76.38 86 GLN A C 1
ATOM 695 O O . GLN A 1 86 ? -12.409 -20.056 9.975 1.00 76.38 86 GLN A O 1
ATOM 700 N N . TYR A 1 87 ? -12.180 -18.883 8.098 1.00 79.69 87 TYR A N 1
ATOM 701 C CA . TYR A 1 87 ? -11.047 -19.681 7.643 1.00 79.69 87 TYR A CA 1
ATOM 702 C C . TYR A 1 87 ? -9.839 -19.566 8.606 1.00 79.69 87 TYR A C 1
ATOM 704 O O . TYR A 1 87 ? -9.674 -18.544 9.284 1.00 79.69 87 TYR A O 1
ATOM 712 N N . PRO A 1 88 ? -8.961 -20.585 8.696 1.00 85.56 88 PRO A N 1
ATOM 713 C CA . PRO A 1 88 ? -7.775 -20.555 9.556 1.00 85.56 88 PRO A CA 1
ATOM 714 C C . PRO A 1 88 ? -6.901 -19.308 9.360 1.00 85.56 88 PRO A C 1
ATOM 716 O O . PRO A 1 88 ? -6.638 -18.891 8.234 1.00 85.56 88 PRO A O 1
ATOM 719 N N . TYR A 1 89 ? -6.412 -18.719 10.457 1.00 86.25 89 TYR A N 1
ATOM 720 C CA . TYR A 1 89 ? -5.590 -17.494 10.423 1.00 86.25 89 TYR A CA 1
ATOM 721 C C . TYR A 1 89 ? -4.370 -17.550 9.492 1.00 86.25 89 TYR A C 1
ATOM 723 O O . TYR A 1 89 ? -4.150 -16.573 8.776 1.00 86.25 89 TYR A O 1
ATOM 731 N N . PRO A 1 90 ? -3.646 -18.678 9.373 1.00 90.62 90 PRO A N 1
ATOM 732 C CA . PRO A 1 90 ? -2.528 -18.786 8.436 1.00 90.62 90 PRO A CA 1
ATOM 733 C C . PRO A 1 90 ? -2.884 -18.509 6.965 1.00 90.62 90 PRO A C 1
ATOM 735 O O . PRO A 1 90 ? -2.043 -18.014 6.223 1.00 90.62 90 PRO A O 1
ATOM 738 N N . ILE A 1 91 ? -4.129 -18.754 6.537 1.00 89.56 91 ILE A N 1
ATOM 739 C CA . ILE A 1 91 ? -4.553 -18.552 5.137 1.00 89.56 91 ILE A CA 1
ATOM 740 C C . ILE A 1 91 ? -4.540 -17.067 4.753 1.00 89.56 91 ILE A C 1
ATOM 742 O O . ILE A 1 91 ? -4.349 -16.730 3.588 1.00 89.56 91 ILE A O 1
ATOM 746 N N . VAL A 1 92 ? -4.656 -16.160 5.729 1.00 90.25 92 VAL A N 1
ATOM 747 C CA . VAL A 1 92 ? -4.530 -14.711 5.503 1.00 90.25 92 VAL A CA 1
ATOM 748 C C . VAL A 1 92 ? -3.162 -14.346 4.907 1.00 90.25 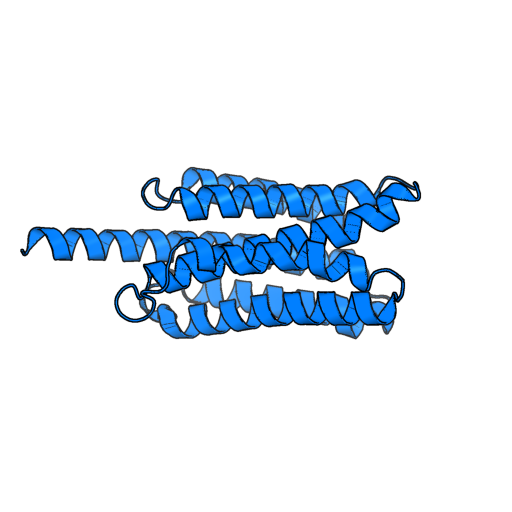92 VAL A C 1
ATOM 750 O O . VAL A 1 92 ? -3.059 -13.365 4.178 1.00 90.25 92 VAL A O 1
ATOM 753 N N . PHE A 1 93 ? -2.127 -15.148 5.179 1.00 93.00 93 PHE A N 1
ATOM 754 C CA . PHE A 1 93 ? -0.755 -14.932 4.715 1.00 93.00 93 PHE A CA 1
ATOM 755 C C . PHE A 1 93 ? -0.443 -15.593 3.371 1.00 93.00 93 PHE A C 1
ATOM 757 O O . PHE A 1 93 ? 0.664 -15.430 2.867 1.00 93.00 93 PHE A O 1
ATOM 764 N N . LEU A 1 94 ? -1.401 -16.294 2.759 1.00 92.62 94 LEU A N 1
ATOM 765 C CA . LEU A 1 94 ? -1.219 -16.947 1.461 1.00 92.62 94 LEU A CA 1
ATOM 766 C C . LEU A 1 94 ? -0.706 -16.005 0.349 1.00 92.62 94 LEU A C 1
ATOM 768 O O . LEU A 1 94 ? 0.132 -16.449 -0.436 1.00 92.62 94 LEU A O 1
ATOM 772 N N . PRO A 1 95 ? -1.082 -14.707 0.294 1.00 93.56 95 PRO A N 1
ATOM 773 C CA . PRO A 1 95 ? -0.496 -13.771 -0.667 1.00 93.56 95 PRO A CA 1
ATOM 774 C C . PRO A 1 95 ? 1.031 -13.624 -0.572 1.00 93.56 95 PRO A C 1
ATOM 776 O O . PRO A 1 95 ? 1.655 -13.275 -1.566 1.00 93.56 95 PRO A O 1
ATOM 779 N N . LEU A 1 96 ? 1.667 -13.944 0.564 1.00 93.94 96 LEU A N 1
ATOM 780 C CA . LEU A 1 96 ? 3.135 -13.939 0.685 1.00 93.94 96 LEU A CA 1
ATOM 781 C C . LEU A 1 96 ? 3.827 -15.023 -0.152 1.00 93.94 96 LEU A C 1
ATOM 783 O O . LEU A 1 96 ? 5.051 -15.022 -0.240 1.00 93.94 96 LEU A O 1
ATOM 787 N N . LEU A 1 97 ? 3.075 -15.927 -0.786 1.00 92.88 97 LEU A N 1
ATOM 788 C CA . LEU A 1 97 ? 3.614 -16.860 -1.773 1.00 92.88 97 LEU A CA 1
ATOM 789 C C . LEU A 1 97 ? 3.850 -16.203 -3.146 1.00 92.88 97 LEU A C 1
ATOM 791 O O . LEU A 1 97 ? 4.615 -16.739 -3.947 1.00 92.88 97 LEU A O 1
ATOM 795 N N . LEU A 1 98 ? 3.251 -15.035 -3.420 1.00 91.25 98 LEU A N 1
ATOM 796 C CA . LEU A 1 98 ? 3.369 -14.355 -4.716 1.00 91.25 98 LEU A CA 1
ATOM 797 C C . LEU A 1 98 ? 4.822 -14.011 -5.105 1.00 91.25 98 LEU A C 1
ATOM 799 O O . LEU A 1 98 ? 5.194 -14.332 -6.235 1.00 91.25 98 LEU A O 1
ATOM 803 N N . PRO A 1 99 ? 5.685 -13.461 -4.224 1.00 90.50 99 PRO A N 1
ATOM 804 C CA . PRO A 1 99 ? 7.084 -13.200 -4.569 1.00 90.50 99 PRO A CA 1
ATOM 805 C C . PRO A 1 99 ? 7.849 -14.465 -4.979 1.00 90.50 99 PRO A C 1
ATOM 807 O O . PRO A 1 99 ? 8.695 -14.408 -5.864 1.00 90.50 99 PRO A O 1
ATOM 810 N N . PHE A 1 100 ? 7.528 -15.620 -4.387 1.00 89.44 100 PHE A N 1
ATOM 811 C CA . PHE A 1 100 ? 8.144 -16.894 -4.767 1.00 89.44 100 PHE A CA 1
ATOM 812 C C . PHE A 1 100 ? 7.659 -17.366 -6.135 1.00 89.44 100 PHE A C 1
ATOM 814 O O . PHE A 1 100 ? 8.459 -17.835 -6.937 1.00 89.44 100 PHE A O 1
ATOM 821 N N . SER A 1 101 ? 6.363 -17.206 -6.427 1.00 86.19 101 SER A N 1
ATOM 822 C CA . SER A 1 101 ? 5.817 -17.531 -7.750 1.00 86.19 101 SER A CA 1
ATOM 823 C C . SER A 1 101 ? 6.424 -16.665 -8.859 1.00 86.19 101 SER A C 1
ATOM 825 O O . SER A 1 101 ? 6.611 -17.133 -9.978 1.00 86.19 101 SER A O 1
ATOM 827 N N . PHE A 1 102 ? 6.796 -15.428 -8.530 1.00 84.56 102 PHE A N 1
ATOM 828 C CA . PHE A 1 102 ? 7.389 -14.491 -9.473 1.00 84.56 102 PHE A CA 1
ATOM 829 C C . PHE A 1 102 ? 8.785 -14.911 -9.952 1.00 84.56 102 PHE A C 1
ATOM 831 O O . PHE A 1 102 ? 9.128 -14.673 -11.108 1.00 84.56 102 PHE A O 1
ATOM 838 N N . LEU A 1 103 ? 9.559 -15.617 -9.118 1.00 84.75 103 LEU A N 1
ATOM 839 C CA . LEU A 1 103 ? 10.878 -16.137 -9.502 1.00 84.75 103 LEU A CA 1
ATOM 840 C C . LEU A 1 103 ? 10.822 -17.073 -10.720 1.00 84.75 103 LEU A C 1
ATOM 842 O O . LEU A 1 103 ? 11.809 -17.195 -11.435 1.00 84.75 103 LEU A O 1
ATOM 846 N N . PHE A 1 104 ? 9.676 -17.706 -10.983 1.00 83.88 104 PHE A N 1
ATOM 847 C CA . PHE A 1 104 ? 9.499 -18.605 -12.126 1.00 83.88 104 PHE A CA 1
ATOM 848 C C . PHE A 1 104 ? 9.191 -17.885 -13.448 1.00 83.88 104 PHE A C 1
ATOM 850 O O . PHE A 1 104 ? 9.157 -18.534 -14.489 1.00 83.88 104 PHE A O 1
ATOM 857 N N . VAL A 1 105 ? 8.929 -16.574 -13.421 1.00 82.31 105 VAL A N 1
ATOM 858 C CA . VAL A 1 105 ? 8.433 -15.802 -14.581 1.00 82.31 105 VAL A CA 1
ATOM 859 C C . VAL A 1 105 ? 9.349 -14.615 -14.927 1.00 82.31 105 VAL A C 1
ATOM 861 O O . VAL A 1 105 ? 9.090 -13.857 -15.864 1.00 82.31 105 VAL A O 1
ATOM 864 N N . MET A 1 106 ? 10.453 -14.478 -14.190 1.00 73.81 106 MET A N 1
ATOM 865 C CA . MET A 1 106 ? 11.365 -13.332 -14.221 1.00 73.81 106 MET A CA 1
ATOM 866 C C . MET A 1 106 ? 12.058 -13.116 -15.578 1.00 73.81 106 MET A C 1
ATOM 868 O O . MET A 1 106 ? 12.421 -11.993 -15.905 1.00 73.81 106 MET A O 1
ATOM 872 N N . ASP A 1 107 ? 12.188 -14.154 -16.408 1.00 77.62 107 ASP A N 1
ATOM 873 C CA . ASP A 1 107 ? 12.892 -14.062 -17.698 1.00 77.62 107 ASP A CA 1
ATOM 874 C C . ASP A 1 107 ? 12.104 -13.295 -18.780 1.00 77.62 107 ASP A C 1
ATOM 876 O O . ASP A 1 107 ? 12.605 -13.056 -19.881 1.00 77.62 107 ASP A O 1
ATOM 880 N N . THR A 1 108 ? 10.862 -12.890 -18.493 1.00 84.44 108 THR A N 1
ATOM 881 C CA . THR A 1 108 ? 9.976 -12.242 -19.467 1.00 84.44 108 THR A CA 1
ATOM 882 C C . THR A 1 108 ? 9.404 -10.923 -18.948 1.00 84.44 108 THR A C 1
ATOM 884 O O . THR A 1 108 ? 8.368 -10.905 -18.287 1.00 84.44 108 THR A O 1
ATOM 887 N N . ILE A 1 109 ? 10.031 -9.805 -19.339 1.00 82.38 109 ILE A N 1
ATOM 888 C CA . ILE A 1 109 ? 9.669 -8.431 -18.919 1.00 82.38 109 ILE A CA 1
ATOM 889 C C . ILE A 1 109 ? 8.170 -8.142 -19.107 1.00 82.38 109 ILE A C 1
ATOM 891 O O . ILE A 1 109 ? 7.519 -7.586 -18.226 1.00 82.38 109 ILE A O 1
ATOM 895 N N . ILE A 1 110 ? 7.596 -8.552 -20.243 1.00 84.62 110 ILE A N 1
ATOM 896 C CA . ILE A 1 110 ? 6.174 -8.320 -20.546 1.00 84.62 110 ILE A CA 1
ATOM 897 C C . ILE A 1 110 ? 5.274 -9.069 -19.557 1.00 84.62 110 ILE A C 1
ATOM 899 O O . ILE A 1 110 ? 4.292 -8.519 -19.061 1.00 84.62 110 ILE A O 1
ATOM 903 N N . VAL A 1 111 ? 5.596 -10.330 -19.255 1.00 85.44 111 VAL A N 1
ATOM 904 C CA . VAL A 1 111 ? 4.783 -11.142 -18.342 1.00 85.44 111 VAL A CA 1
ATOM 905 C C . VAL A 1 111 ? 4.925 -10.624 -16.914 1.00 85.44 111 VAL A C 1
ATOM 907 O O . VAL A 1 111 ? 3.926 -10.526 -16.204 1.00 85.44 111 VAL A O 1
ATOM 910 N N . GLU A 1 112 ? 6.130 -10.209 -16.519 1.00 85.19 112 GLU A N 1
ATOM 911 C CA . GLU A 1 112 ? 6.377 -9.514 -15.257 1.00 85.19 112 GLU A CA 1
ATOM 912 C C . GLU A 1 112 ? 5.468 -8.287 -15.104 1.00 85.19 112 GLU A C 1
ATOM 914 O O . GLU A 1 112 ? 4.731 -8.187 -14.121 1.00 85.19 112 GLU A O 1
ATOM 919 N N . GLN A 1 113 ? 5.464 -7.383 -16.085 1.00 87.56 113 GLN A N 1
ATOM 920 C CA . GLN A 1 113 ? 4.657 -6.163 -16.037 1.00 87.56 113 GLN A CA 1
ATOM 921 C C . GLN A 1 113 ? 3.157 -6.470 -15.946 1.00 87.56 113 GLN A C 1
ATOM 923 O O . GLN A 1 113 ? 2.453 -5.868 -15.136 1.00 87.56 113 GLN A O 1
ATOM 928 N N . ILE A 1 114 ? 2.667 -7.451 -16.712 1.00 89.38 114 ILE A N 1
ATOM 929 C CA . ILE A 1 114 ? 1.261 -7.880 -16.664 1.00 89.38 114 ILE A CA 1
ATOM 930 C C . ILE A 1 114 ? 0.899 -8.433 -15.281 1.00 89.38 114 ILE A C 1
ATOM 932 O O . ILE A 1 114 ? -0.168 -8.110 -14.750 1.00 89.38 114 ILE A O 1
ATOM 936 N N . ILE A 1 115 ? 1.769 -9.248 -14.677 1.00 89.56 115 ILE A N 1
ATOM 937 C CA . ILE A 1 115 ? 1.554 -9.803 -13.335 1.00 89.56 115 ILE A CA 1
ATOM 938 C C . ILE A 1 115 ? 1.505 -8.676 -12.302 1.00 89.56 115 ILE A C 1
ATOM 940 O O . ILE A 1 115 ? 0.566 -8.617 -11.507 1.00 89.56 115 ILE A O 1
ATOM 944 N N . LEU A 1 116 ? 2.467 -7.753 -12.336 1.00 90.06 116 LEU A N 1
ATOM 945 C CA . LEU A 1 116 ? 2.527 -6.605 -11.431 1.00 90.06 116 LEU A CA 1
ATOM 946 C C . LEU A 1 116 ? 1.280 -5.721 -11.535 1.00 90.06 116 LEU A C 1
ATOM 948 O O . LEU A 1 116 ? 0.653 -5.414 -10.516 1.00 90.06 116 L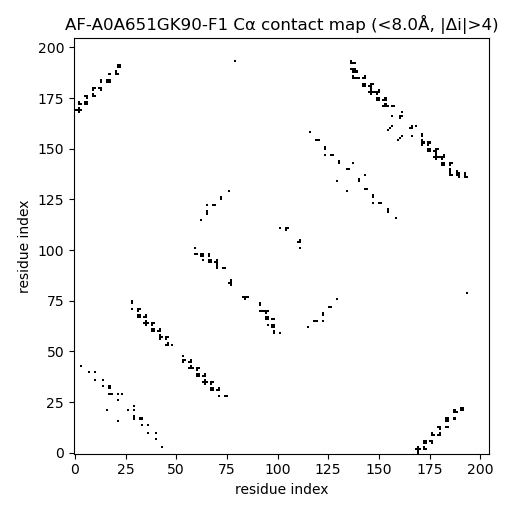EU A O 1
ATOM 952 N N . ALA A 1 117 ? 0.885 -5.371 -12.761 1.00 92.62 117 ALA A N 1
ATOM 953 C CA . ALA A 1 117 ? -0.313 -4.589 -13.029 1.00 92.62 117 ALA A CA 1
ATOM 954 C C . ALA A 1 117 ? -1.567 -5.302 -12.511 1.00 92.62 117 ALA A C 1
ATOM 956 O O . ALA A 1 117 ? -2.405 -4.689 -11.851 1.00 92.62 117 ALA A O 1
ATOM 957 N N . SER A 1 118 ? -1.674 -6.612 -12.745 1.00 92.38 118 SER A N 1
ATOM 958 C CA . SER A 1 118 ? -2.811 -7.420 -12.296 1.00 92.38 118 SER A CA 1
ATOM 959 C C . SER A 1 118 ? -2.899 -7.476 -10.772 1.00 92.38 118 SER A C 1
ATOM 961 O O . SER A 1 118 ? -3.966 -7.240 -10.209 1.00 92.38 118 SER A O 1
ATOM 963 N N . ILE A 1 119 ? -1.782 -7.727 -10.081 1.00 92.75 119 ILE A N 1
ATOM 964 C CA . ILE A 1 119 ? -1.738 -7.761 -8.613 1.00 92.75 119 ILE A CA 1
ATOM 965 C C . ILE A 1 119 ? -2.164 -6.402 -8.051 1.00 92.75 119 ILE A C 1
ATOM 967 O O . ILE A 1 119 ? -3.053 -6.343 -7.199 1.00 92.75 119 ILE A O 1
ATOM 971 N N . GLN A 1 120 ? -1.588 -5.303 -8.544 1.00 93.94 120 GLN A N 1
ATOM 972 C CA . GLN A 1 120 ? -1.935 -3.960 -8.079 1.00 93.94 120 GLN A CA 1
ATOM 973 C C . GLN A 1 120 ? -3.405 -3.610 -8.366 1.00 93.94 120 GLN A C 1
ATOM 975 O O . GLN A 1 120 ? -4.080 -3.051 -7.500 1.00 93.94 120 GLN A O 1
ATOM 980 N N . ALA A 1 121 ? -3.930 -3.980 -9.537 1.00 95.00 121 ALA A N 1
ATOM 981 C CA . ALA A 1 121 ? -5.335 -3.784 -9.879 1.00 95.00 121 ALA A CA 1
ATOM 982 C C . ALA A 1 121 ? -6.255 -4.526 -8.903 1.00 95.00 121 ALA A C 1
ATOM 984 O O . ALA A 1 121 ? -7.217 -3.947 -8.400 1.00 95.00 121 ALA A O 1
ATOM 985 N N . VAL A 1 122 ? -5.938 -5.779 -8.564 1.00 95.00 122 VAL A N 1
ATOM 986 C CA . VAL A 1 122 ? -6.741 -6.555 -7.614 1.00 95.00 122 VAL A CA 1
ATOM 987 C C . VAL A 1 122 ? -6.666 -5.951 -6.204 1.00 95.00 122 VAL A C 1
ATOM 989 O O . VAL A 1 122 ? -7.706 -5.869 -5.553 1.00 95.00 122 VAL A O 1
ATOM 992 N N . VAL A 1 123 ? -5.513 -5.432 -5.746 1.00 94.38 123 VAL A N 1
ATOM 993 C CA . VAL A 1 123 ? -5.434 -4.668 -4.476 1.00 94.38 123 VAL A CA 1
ATOM 994 C C . VAL A 1 123 ? -6.439 -3.516 -4.477 1.00 94.38 123 VAL A C 1
ATOM 996 O O . VAL A 1 123 ? -7.206 -3.354 -3.527 1.00 94.38 123 VAL A O 1
ATOM 999 N N . ILE A 1 124 ? -6.442 -2.718 -5.547 1.00 95.75 124 ILE A N 1
ATOM 1000 C CA . ILE A 1 124 ? -7.309 -1.542 -5.677 1.00 95.75 124 ILE A CA 1
ATOM 1001 C C . ILE A 1 124 ? -8.783 -1.957 -5.715 1.00 95.75 124 ILE A C 1
ATOM 1003 O O . ILE A 1 124 ? -9.607 -1.339 -5.043 1.00 95.75 124 ILE A O 1
ATOM 1007 N N . VAL A 1 125 ? -9.122 -3.023 -6.442 1.00 96.06 125 VAL A N 1
ATOM 1008 C CA . VAL A 1 125 ? -10.490 -3.558 -6.507 1.00 96.06 125 VAL A CA 1
ATOM 1009 C C . VAL A 1 125 ? -10.954 -4.046 -5.136 1.00 96.06 125 VAL A C 1
ATOM 1011 O O . VAL A 1 125 ? -12.055 -3.707 -4.707 1.00 96.06 125 VAL A O 1
ATOM 1014 N N . VAL A 1 126 ? -10.123 -4.793 -4.406 1.00 94.44 126 VAL A N 1
ATOM 1015 C CA . VAL A 1 126 ? -10.462 -5.256 -3.051 1.00 94.44 126 VAL A CA 1
ATOM 1016 C C . VAL A 1 126 ? -10.648 -4.066 -2.107 1.00 94.44 126 VAL A C 1
ATOM 1018 O O . VAL A 1 126 ? -11.612 -4.034 -1.341 1.00 94.44 126 VAL A O 1
ATOM 1021 N N . LEU A 1 127 ? -9.781 -3.053 -2.192 1.00 94.38 127 LEU A N 1
ATOM 1022 C CA . LEU A 1 127 ? -9.907 -1.820 -1.416 1.00 94.38 127 LEU A CA 1
ATOM 1023 C C . LEU A 1 127 ? -11.189 -1.047 -1.761 1.00 94.38 127 LEU A C 1
ATOM 1025 O O . LEU A 1 127 ? -11.848 -0.525 -0.859 1.00 94.38 127 LEU A O 1
ATOM 1029 N N . PHE A 1 128 ? -11.575 -0.996 -3.038 1.00 94.56 128 PHE A N 1
ATOM 1030 C CA . PHE A 1 128 ? -12.836 -0.403 -3.484 1.00 94.56 128 PHE A CA 1
ATOM 1031 C C . PHE A 1 128 ? -14.038 -1.142 -2.896 1.00 94.56 128 PHE A C 1
ATOM 1033 O O . PHE A 1 128 ? -14.906 -0.505 -2.304 1.00 94.56 128 PHE A O 1
ATOM 1040 N N . LEU A 1 129 ? -14.067 -2.474 -2.991 1.00 93.06 129 LEU A N 1
ATOM 1041 C CA . LEU A 1 129 ? -15.150 -3.292 -2.439 1.00 93.06 129 LEU A CA 1
ATOM 1042 C C . LEU A 1 129 ? -15.270 -3.127 -0.921 1.00 93.06 129 LEU A C 1
ATOM 1044 O O . LEU A 1 129 ? -16.379 -3.000 -0.402 1.00 93.06 129 LEU A O 1
ATOM 1048 N N . LEU A 1 130 ? -14.140 -3.070 -0.210 1.00 90.62 130 LEU A N 1
ATOM 1049 C CA . LEU A 1 130 ? -14.111 -2.797 1.226 1.00 90.62 130 LEU A CA 1
ATOM 1050 C C . LEU A 1 130 ? -14.658 -1.394 1.520 1.00 90.62 130 LEU A C 1
ATOM 1052 O O . LEU A 1 130 ? -15.510 -1.234 2.391 1.00 90.62 130 LEU A O 1
ATOM 1056 N N . THR A 1 131 ? -14.231 -0.388 0.759 1.00 90.50 131 THR A N 1
ATOM 1057 C CA . THR A 1 131 ? -14.709 0.994 0.911 1.00 90.50 131 THR A CA 1
ATOM 1058 C C . THR A 1 131 ? -16.212 1.103 0.678 1.00 90.50 131 THR A C 1
ATOM 1060 O O . THR A 1 131 ? -16.906 1.718 1.481 1.00 90.50 131 THR A O 1
ATOM 1063 N N . ALA A 1 132 ? -16.729 0.487 -0.385 1.00 89.94 132 ALA A N 1
ATOM 1064 C CA . ALA A 1 132 ? -18.151 0.494 -0.704 1.00 89.94 132 ALA A CA 1
ATOM 1065 C C . ALA A 1 132 ? -18.964 -0.243 0.375 1.00 89.94 132 ALA A C 1
ATOM 1067 O O . ALA A 1 132 ? -19.938 0.302 0.899 1.00 89.94 132 ALA A O 1
ATOM 1068 N N . GLY A 1 133 ? -18.521 -1.446 0.757 1.00 87.31 133 GLY A N 1
ATOM 1069 C CA . GLY A 1 133 ? -19.217 -2.316 1.706 1.00 87.31 133 GLY A CA 1
ATOM 1070 C C . GLY A 1 133 ? -19.225 -1.811 3.150 1.00 87.31 133 GLY A C 1
ATOM 1071 O O . GLY A 1 133 ? -20.187 -2.062 3.869 1.00 87.31 133 GLY A O 1
ATOM 1072 N N . TYR A 1 134 ? -18.195 -1.072 3.570 1.00 85.44 134 TYR A N 1
ATOM 1073 C CA . TYR A 1 134 ? -18.078 -0.520 4.927 1.00 85.44 134 TYR A CA 1
ATOM 1074 C C . TYR A 1 134 ? -18.131 1.005 4.956 1.00 85.44 134 TYR A C 1
ATOM 1076 O O . TYR A 1 134 ? -17.726 1.626 5.939 1.00 85.44 134 TYR A O 1
ATOM 1084 N N . SER A 1 135 ? -18.675 1.618 3.902 1.00 84.62 135 SER A N 1
ATOM 1085 C CA . SER A 1 135 ? -18.796 3.072 3.817 1.00 84.62 135 SER A CA 1
ATOM 1086 C C . SER A 1 135 ? -19.541 3.663 5.011 1.00 84.62 135 SER A C 1
ATOM 1088 O O . SER A 1 135 ? -19.193 4.755 5.451 1.00 84.62 135 SER A O 1
ATOM 1090 N N . HIS A 1 136 ? -20.498 2.928 5.590 1.00 80.56 136 HIS A N 1
ATOM 1091 C CA . HIS A 1 136 ? -21.271 3.396 6.734 1.00 80.56 136 HIS A CA 1
ATOM 1092 C C . HIS A 1 136 ? -20.412 3.693 7.977 1.00 80.56 136 HIS A C 1
ATOM 1094 O O . HIS A 1 136 ? -20.643 4.700 8.642 1.00 80.56 136 HIS A O 1
ATOM 1100 N N . TYR A 1 137 ? -19.393 2.868 8.234 1.00 78.25 137 TYR A N 1
ATOM 1101 C CA . TYR A 1 137 ? -18.519 2.939 9.414 1.00 78.25 137 TYR A CA 1
ATOM 1102 C C . TYR A 1 137 ? -17.373 3.949 9.276 1.00 78.25 137 TYR A C 1
ATOM 1104 O O . TYR A 1 137 ? -16.613 4.174 10.217 1.00 78.25 137 TYR A O 1
ATOM 1112 N N . LEU A 1 138 ? -17.211 4.549 8.095 1.00 77.38 138 LEU A N 1
ATOM 1113 C CA . LEU A 1 138 ? -16.177 5.544 7.844 1.00 77.38 138 LEU A CA 1
ATOM 1114 C C . LEU A 1 138 ? -16.644 6.928 8.315 1.00 77.38 138 LEU A C 1
ATOM 1116 O O . LEU A 1 138 ? -17.493 7.541 7.670 1.00 77.38 138 LEU A O 1
ATOM 1120 N N . ASP A 1 139 ? -16.005 7.467 9.356 1.00 67.81 139 ASP A N 1
ATOM 1121 C CA . ASP A 1 139 ? -16.201 8.854 9.824 1.00 67.81 139 ASP A CA 1
ATOM 1122 C C . ASP A 1 139 ? -16.024 9.890 8.706 1.00 67.81 139 ASP A C 1
ATOM 1124 O O . ASP A 1 139 ? -16.770 10.858 8.581 1.00 67.81 139 ASP A O 1
ATOM 1128 N N . LYS A 1 140 ? -15.006 9.687 7.861 1.00 75.88 140 LYS A N 1
ATOM 1129 C CA . LYS A 1 140 ? -14.659 10.582 6.751 1.00 75.88 140 LYS A CA 1
ATOM 1130 C C . LYS A 1 140 ? -14.763 9.855 5.419 1.00 75.88 140 LYS A C 1
ATOM 1132 O O . LYS A 1 140 ? -13.773 9.728 4.701 1.00 75.88 140 LYS A O 1
ATOM 1137 N N . ARG A 1 141 ? -15.974 9.399 5.078 1.00 82.44 141 ARG A N 1
ATOM 1138 C CA . ARG A 1 141 ? -16.284 8.676 3.823 1.00 82.44 141 ARG A CA 1
ATOM 1139 C C . ARG A 1 141 ? -15.635 9.326 2.597 1.00 82.44 141 ARG A C 1
ATOM 1141 O O . ARG A 1 141 ? -14.987 8.644 1.809 1.00 82.4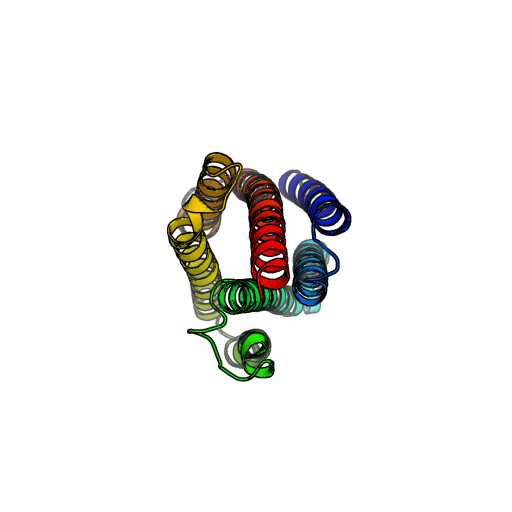4 141 ARG A O 1
ATOM 1148 N N . GLY A 1 142 ? -15.740 10.654 2.483 1.00 86.50 142 GLY A N 1
ATOM 1149 C CA . GLY A 1 142 ? -15.160 11.417 1.373 1.00 86.50 142 GLY A CA 1
ATOM 1150 C C . GLY A 1 142 ? -13.639 11.281 1.252 1.00 86.50 142 GLY A C 1
ATOM 1151 O O . GLY A 1 142 ? -13.128 11.183 0.142 1.00 86.50 142 GLY A O 1
ATOM 1152 N N . GLY A 1 143 ? -12.918 11.193 2.375 1.00 89.38 143 GLY A N 1
ATOM 1153 C CA . GLY A 1 143 ? -11.467 10.998 2.377 1.00 89.38 143 GLY A CA 1
ATOM 1154 C C . GLY A 1 143 ? -11.051 9.637 1.816 1.00 89.38 143 GLY A C 1
ATOM 1155 O O . GLY A 1 143 ? -10.068 9.558 1.082 1.00 89.38 143 GLY A O 1
ATOM 1156 N N . MET A 1 144 ? -11.828 8.585 2.091 1.00 92.38 144 MET A N 1
ATOM 1157 C CA . MET A 1 144 ? -11.557 7.244 1.568 1.00 92.38 144 MET A CA 1
ATOM 1158 C C . MET A 1 144 ? -11.812 7.164 0.061 1.00 92.38 144 MET A C 1
ATOM 1160 O O . MET A 1 144 ? -10.963 6.663 -0.671 1.00 92.38 144 MET A O 1
ATOM 1164 N N . TYR A 1 145 ? -12.941 7.703 -0.417 1.00 94.12 145 TYR A N 1
ATOM 1165 C CA . TYR A 1 145 ? -13.251 7.737 -1.851 1.00 94.12 145 TYR A CA 1
ATOM 1166 C C . TYR A 1 145 ? -12.258 8.595 -2.638 1.00 94.12 145 TYR A C 1
ATOM 1168 O O . TYR A 1 145 ? -11.809 8.176 -3.701 1.00 94.12 145 TYR A O 1
ATOM 1176 N N . LEU A 1 146 ? -11.869 9.758 -2.104 1.00 95.69 146 LEU A N 1
ATOM 1177 C CA . LEU A 1 146 ? -10.838 10.601 -2.709 1.00 95.69 146 LEU A CA 1
ATOM 1178 C C . LEU A 1 146 ? -9.494 9.865 -2.769 1.00 95.69 146 LEU A C 1
ATOM 1180 O O . LEU A 1 146 ? -8.839 9.864 -3.808 1.00 95.69 146 LEU A O 1
ATOM 1184 N N . GLY A 1 147 ? -9.101 9.207 -1.675 1.00 95.56 147 GLY A N 1
ATOM 1185 C CA . GLY A 1 147 ? -7.880 8.409 -1.624 1.00 95.56 147 GLY A CA 1
ATOM 1186 C C . GLY A 1 147 ? -7.889 7.274 -2.649 1.00 95.56 147 GLY A C 1
ATOM 1187 O O . GLY A 1 147 ? -6.925 7.112 -3.389 1.00 95.56 147 GLY A O 1
ATOM 1188 N N . LEU A 1 148 ? -8.997 6.541 -2.756 1.00 96.25 148 LEU A N 1
ATOM 1189 C CA . LEU A 1 148 ? -9.165 5.481 -3.746 1.00 96.25 148 LEU A CA 1
ATOM 1190 C C . LEU A 1 148 ? -9.104 6.018 -5.183 1.00 96.25 148 LEU A C 1
ATOM 1192 O O . LEU A 1 148 ? -8.418 5.436 -6.018 1.00 96.25 148 LEU A O 1
ATOM 1196 N N . LEU A 1 149 ? -9.781 7.133 -5.469 1.00 97.31 149 LEU A N 1
ATOM 1197 C CA . LEU A 1 149 ? -9.742 7.775 -6.782 1.00 97.31 149 LEU A CA 1
ATOM 1198 C C . LEU A 1 149 ? -8.305 8.153 -7.148 1.00 97.31 149 LEU A C 1
ATOM 1200 O O . LEU A 1 149 ? -7.864 7.871 -8.256 1.00 97.31 149 LEU A O 1
ATOM 1204 N N . LEU A 1 150 ? -7.546 8.724 -6.210 1.00 97.12 150 LEU A N 1
ATOM 1205 C CA . LEU A 1 150 ? -6.134 9.048 -6.418 1.00 97.12 150 LEU A CA 1
ATOM 1206 C C . LEU A 1 150 ? -5.273 7.806 -6.683 1.00 97.12 150 LEU A C 1
ATOM 1208 O O . LEU A 1 150 ? -4.404 7.858 -7.550 1.00 97.12 150 LEU A O 1
ATOM 1212 N N . LEU A 1 151 ? -5.530 6.688 -5.995 1.00 96.62 151 LEU A N 1
ATOM 1213 C CA . LEU A 1 151 ? -4.839 5.418 -6.250 1.00 96.62 151 LEU A CA 1
ATOM 1214 C C . LEU A 1 151 ? -5.177 4.840 -7.632 1.00 96.62 151 LEU A C 1
ATOM 1216 O O . LEU A 1 151 ? -4.273 4.391 -8.332 1.00 96.62 151 LEU A O 1
ATOM 1220 N N . ILE A 1 152 ? -6.446 4.887 -8.051 1.00 96.88 152 ILE A N 1
ATOM 1221 C CA . ILE A 1 152 ? -6.879 4.464 -9.394 1.00 96.88 152 ILE A CA 1
ATOM 1222 C C . ILE A 1 152 ? -6.218 5.341 -10.459 1.00 96.88 152 ILE A C 1
ATOM 1224 O O . ILE A 1 152 ? -5.663 4.829 -11.427 1.00 96.88 152 ILE A O 1
ATOM 1228 N N . THR A 1 153 ? -6.228 6.659 -10.267 1.00 96.00 153 THR A N 1
ATOM 1229 C CA . THR A 1 153 ? -5.570 7.597 -11.180 1.00 96.00 153 THR A CA 1
ATOM 1230 C C . THR A 1 153 ? -4.075 7.318 -11.260 1.00 96.00 153 THR A C 1
ATOM 1232 O O . THR A 1 153 ? -3.532 7.250 -12.356 1.00 96.00 153 THR A O 1
ATOM 1235 N N . SER A 1 154 ? -3.409 7.089 -10.126 1.00 95.19 154 SER A N 1
ATOM 1236 C CA . SER A 1 154 ? -1.991 6.724 -10.099 1.00 95.19 154 SER A CA 1
ATOM 1237 C C . SER A 1 154 ? -1.716 5.423 -10.862 1.00 95.19 154 SER A C 1
ATOM 1239 O O . SER A 1 154 ? -0.790 5.373 -11.668 1.0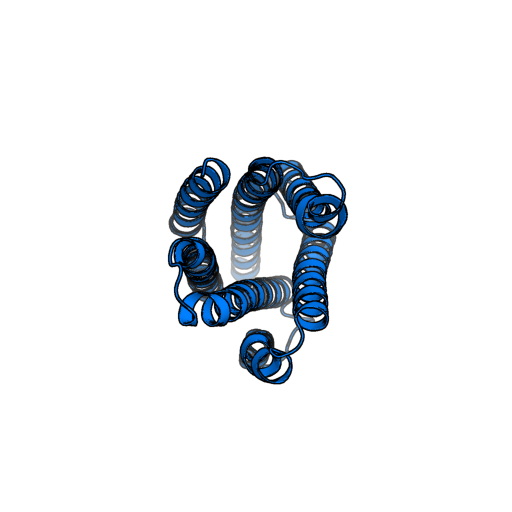0 95.19 154 SER A O 1
ATOM 1241 N N . PHE A 1 155 ? -2.564 4.405 -10.682 1.00 95.12 155 PHE A N 1
ATOM 1242 C CA . PHE A 1 155 ? -2.485 3.142 -11.416 1.00 95.12 155 PHE A CA 1
ATOM 1243 C C . PHE A 1 155 ? -2.606 3.348 -12.932 1.00 95.12 155 PHE A C 1
ATOM 1245 O O . PHE A 1 155 ? -1.766 2.860 -13.682 1.00 95.12 155 PHE A O 1
ATOM 1252 N N . ILE A 1 156 ? -3.610 4.105 -13.384 1.00 94.44 156 ILE A N 1
ATOM 1253 C CA . ILE A 1 156 ? -3.817 4.396 -14.810 1.00 94.44 156 ILE A CA 1
ATOM 1254 C C . ILE A 1 156 ? -2.624 5.175 -15.372 1.00 94.44 156 ILE A C 1
ATOM 1256 O O . ILE A 1 156 ? -2.108 4.830 -16.433 1.00 94.44 156 ILE A O 1
ATOM 1260 N N . LEU A 1 157 ? -2.159 6.204 -14.659 1.00 92.75 157 LEU A N 1
ATOM 1261 C CA . LEU A 1 157 ? -1.026 7.017 -15.095 1.00 92.75 157 LEU A CA 1
ATOM 1262 C C . LEU A 1 157 ? 0.256 6.191 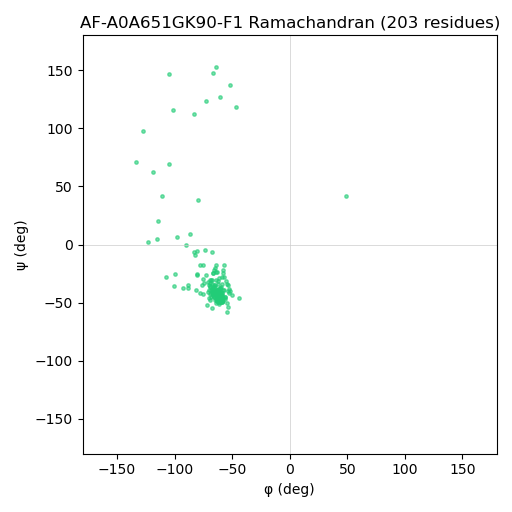-15.223 1.00 92.75 157 LEU A C 1
ATOM 1264 O O . LEU A 1 157 ? 0.992 6.386 -16.185 1.00 92.75 157 LEU A O 1
ATOM 1268 N N . TYR A 1 158 ? 0.510 5.277 -14.287 1.00 90.81 158 TYR A N 1
ATOM 1269 C CA . TYR A 1 158 ? 1.699 4.434 -14.308 1.00 90.81 158 TYR A CA 1
ATOM 1270 C C . TYR A 1 158 ? 1.633 3.365 -15.409 1.00 90.81 158 TYR A C 1
ATOM 1272 O O . TYR A 1 158 ? 2.543 3.293 -16.228 1.00 90.81 158 TYR A O 1
ATOM 1280 N N . TRP A 1 159 ? 0.553 2.578 -15.467 1.00 91.31 159 TRP A N 1
ATOM 1281 C CA . TRP A 1 159 ? 0.475 1.400 -16.343 1.00 91.31 159 TRP A CA 1
ATOM 1282 C C . TRP A 1 159 ? -0.037 1.683 -17.757 1.00 91.31 159 TRP A C 1
ATOM 1284 O O . TRP A 1 159 ? 0.386 1.017 -18.692 1.00 91.31 159 TRP A O 1
ATOM 1294 N N . MET A 1 160 ? -0.970 2.623 -17.928 1.00 87.25 160 MET A N 1
ATOM 1295 C CA . MET A 1 160 ? -1.647 2.831 -19.219 1.00 87.25 160 MET A CA 1
ATOM 1296 C C . MET A 1 160 ? -1.071 4.008 -19.999 1.00 87.25 160 MET A C 1
ATOM 1298 O O . MET A 1 160 ? -1.049 3.991 -21.226 1.00 87.25 160 MET A O 1
ATOM 1302 N N . VAL A 1 161 ? -0.655 5.064 -19.295 1.00 85.56 161 VAL A N 1
ATOM 1303 C CA . VAL A 1 161 ? -0.282 6.336 -19.932 1.00 85.56 161 VAL A CA 1
ATOM 1304 C C . VAL A 1 161 ? 1.226 6.580 -19.918 1.00 85.56 161 VAL A C 1
ATOM 1306 O O . VAL A 1 161 ? 1.742 7.236 -20.825 1.00 85.56 161 VAL A O 1
ATOM 1309 N N . GLY A 1 162 ? 1.936 6.032 -18.926 1.00 72.62 162 GLY A N 1
ATOM 1310 C CA . GLY A 1 162 ? 3.370 6.238 -18.719 1.00 72.62 162 GLY A CA 1
ATOM 1311 C C . GLY A 1 162 ? 4.218 5.920 -19.949 1.00 72.62 162 GLY A C 1
ATOM 1312 O O . GLY A 1 162 ? 5.113 6.694 -20.278 1.00 72.62 162 GLY A O 1
ATOM 1313 N N . GLU A 1 163 ? 3.885 4.851 -20.675 1.00 67.88 163 GLU A N 1
ATOM 1314 C CA . GLU A 1 163 ? 4.621 4.439 -21.879 1.00 67.88 163 GLU A CA 1
ATOM 1315 C C . GLU A 1 163 ? 4.243 5.240 -23.135 1.00 67.88 163 GLU A C 1
ATOM 1317 O O . GLU A 1 163 ? 5.051 5.374 -24.050 1.00 67.88 163 GLU A O 1
ATOM 1322 N N . VAL A 1 164 ? 3.029 5.800 -23.189 1.00 71.94 164 VAL A N 1
ATOM 1323 C CA . VAL A 1 164 ? 2.479 6.412 -24.411 1.00 71.94 164 VAL A CA 1
ATOM 1324 C C . VAL A 1 164 ? 2.765 7.912 -24.490 1.00 71.94 164 VAL A C 1
ATOM 1326 O O . VAL A 1 164 ? 3.008 8.438 -25.573 1.00 71.94 164 VAL A O 1
ATOM 1329 N N . VAL A 1 165 ? 2.714 8.624 -23.358 1.00 72.06 165 VAL A N 1
ATOM 1330 C CA . VAL A 1 165 ? 2.683 10.103 -23.346 1.00 72.06 165 VAL A CA 1
ATOM 1331 C C . VAL A 1 165 ? 3.929 10.721 -22.699 1.00 72.06 165 VAL A C 1
ATOM 1333 O O . VAL A 1 165 ? 4.012 11.939 -22.579 1.00 72.06 165 VAL A O 1
ATOM 1336 N N . ASN A 1 166 ? 4.936 9.922 -22.318 1.00 68.00 166 ASN A N 1
ATOM 1337 C CA . ASN A 1 166 ? 6.127 10.420 -21.609 1.00 68.00 166 ASN A CA 1
ATOM 1338 C C . ASN A 1 166 ? 5.728 11.320 -20.422 1.00 68.00 166 ASN A C 1
ATOM 1340 O O . ASN A 1 166 ? 6.282 12.398 -20.199 1.00 68.00 166 ASN A O 1
ATOM 1344 N N . ILE A 1 167 ? 4.691 10.899 -19.687 1.00 73.81 167 ILE A N 1
ATOM 1345 C CA . ILE A 1 167 ? 4.230 11.647 -18.523 1.00 73.81 167 ILE A CA 1
ATOM 1346 C C . ILE A 1 167 ? 5.378 11.716 -17.531 1.00 73.81 167 ILE A C 1
ATOM 1348 O O . ILE A 1 167 ? 5.937 10.700 -17.117 1.00 73.81 167 ILE A O 1
ATOM 1352 N N . GLU A 1 168 ? 5.682 12.940 -17.123 1.00 78.38 168 GLU A N 1
ATOM 1353 C CA . GLU A 1 168 ? 6.627 13.229 -16.066 1.00 78.38 168 GLU A CA 1
ATOM 1354 C C . GLU A 1 168 ? 6.376 12.331 -14.841 1.00 78.38 168 GLU A C 1
ATOM 1356 O O . GLU A 1 168 ? 5.317 12.380 -14.202 1.00 78.38 168 GLU A O 1
ATOM 1361 N N . GLN A 1 169 ? 7.372 11.509 -14.497 1.00 81.56 169 GLN A N 1
ATOM 1362 C CA . GLN A 1 169 ? 7.253 10.443 -13.493 1.00 81.56 169 GLN A CA 1
ATOM 1363 C C . GLN A 1 169 ? 6.807 10.944 -12.107 1.00 81.56 169 GLN A C 1
ATOM 1365 O O . GLN A 1 169 ? 6.362 10.166 -11.265 1.00 81.56 169 GLN A O 1
ATOM 1370 N N . TRP A 1 170 ? 6.916 12.244 -11.832 1.00 87.81 170 TRP A N 1
ATOM 1371 C CA . TRP A 1 170 ? 6.509 12.817 -10.554 1.00 87.81 170 TRP A CA 1
ATOM 1372 C C . TRP A 1 170 ? 4.984 12.877 -10.366 1.00 87.81 170 TRP A C 1
ATOM 1374 O O . TRP A 1 170 ? 4.529 12.822 -9.224 1.00 87.81 170 TRP A O 1
ATOM 1384 N N . ILE A 1 171 ? 4.183 12.936 -11.439 1.00 91.19 171 ILE A N 1
ATOM 1385 C CA . ILE A 1 171 ? 2.722 13.123 -11.341 1.00 91.19 171 ILE A CA 1
ATOM 1386 C C . ILE A 1 171 ? 2.039 11.881 -10.750 1.00 91.19 171 ILE A C 1
ATOM 1388 O O . ILE A 1 171 ? 1.234 11.979 -9.816 1.00 91.19 171 ILE A O 1
ATOM 1392 N N . TRP A 1 172 ? 2.376 10.691 -11.253 1.00 91.81 172 TRP A N 1
ATOM 1393 C CA . TRP A 1 172 ? 1.801 9.448 -10.733 1.00 91.81 172 TRP A CA 1
ATOM 1394 C C . TRP A 1 172 ? 2.302 9.144 -9.312 1.00 91.81 172 TRP A C 1
ATOM 1396 O O . TRP A 1 172 ? 1.530 8.653 -8.488 1.00 91.81 172 TRP A O 1
ATOM 1406 N N . LYS A 1 173 ? 3.553 9.510 -8.982 1.00 92.38 173 LYS A N 1
ATOM 1407 C CA . LYS A 1 173 ? 4.105 9.382 -7.621 1.00 92.38 173 LYS A CA 1
ATOM 1408 C C . LYS A 1 173 ? 3.423 10.324 -6.633 1.00 92.38 173 LYS A C 1
ATOM 1410 O O . LYS A 1 173 ? 3.159 9.927 -5.499 1.00 92.38 173 LYS A O 1
ATOM 1415 N N . LEU A 1 174 ? 3.082 11.546 -7.048 1.00 93.81 174 LEU A N 1
ATOM 1416 C CA . LEU A 1 174 ? 2.306 12.476 -6.224 1.00 93.81 174 LEU A CA 1
ATOM 1417 C C . LEU A 1 174 ? 0.901 11.952 -5.942 1.00 93.81 174 LEU A C 1
ATOM 1419 O O . LEU A 1 174 ? 0.480 11.908 -4.787 1.00 93.81 174 LEU A O 1
ATOM 1423 N N . THR A 1 175 ? 0.181 11.536 -6.985 1.00 95.38 175 THR A N 1
ATOM 1424 C CA . THR A 1 175 ? -1.173 10.983 -6.828 1.00 95.38 175 THR A CA 1
ATOM 1425 C C . THR A 1 175 ? -1.163 9.731 -5.950 1.00 95.38 175 THR A C 1
ATOM 1427 O O . THR A 1 175 ? -1.991 9.628 -5.044 1.00 95.38 175 THR A O 1
ATOM 1430 N N . LEU A 1 176 ? -0.166 8.852 -6.110 1.00 95.00 176 LEU A N 1
ATOM 1431 C CA . LEU A 1 176 ? 0.048 7.700 -5.230 1.00 95.00 176 LEU A CA 1
ATOM 1432 C C . LEU A 1 176 ? 0.248 8.121 -3.773 1.00 95.00 176 LEU A C 1
ATOM 1434 O O . LEU A 1 176 ? -0.401 7.596 -2.872 1.00 95.00 176 LEU A O 1
ATOM 1438 N N . SER A 1 177 ? 1.142 9.084 -3.550 1.00 95.44 177 SER A N 1
ATOM 1439 C CA . SER A 1 177 ? 1.526 9.578 -2.228 1.00 95.44 177 SER A CA 1
ATOM 1440 C C . SER A 1 177 ? 0.330 10.134 -1.458 1.00 95.44 177 SER A C 1
ATOM 1442 O O . SER A 1 177 ? 0.089 9.750 -0.312 1.00 95.44 177 SER A O 1
ATOM 1444 N N . PHE A 1 178 ? -0.467 10.993 -2.100 1.00 96.00 178 PHE A N 1
ATOM 1445 C CA . PHE A 1 178 ? -1.686 11.529 -1.494 1.00 96.00 178 PHE A CA 1
ATOM 1446 C C . PHE A 1 178 ? -2.747 10.444 -1.280 1.00 96.00 178 PHE A C 1
ATOM 1448 O O . PHE A 1 178 ? -3.365 10.400 -0.213 1.00 96.00 178 PHE A O 1
ATOM 1455 N N . GLY A 1 179 ? -2.927 9.545 -2.253 1.00 95.75 179 GLY A N 1
ATOM 1456 C CA . GLY A 1 179 ? -3.850 8.416 -2.145 1.00 95.75 179 GLY A CA 1
ATOM 1457 C C . GLY A 1 179 ? -3.521 7.505 -0.960 1.00 95.75 179 GLY A C 1
ATOM 1458 O O . GLY A 1 179 ? -4.403 7.166 -0.171 1.00 95.75 179 GLY A O 1
ATOM 1459 N N . MET A 1 180 ? -2.242 7.180 -0.765 1.00 95.06 180 MET A N 1
ATOM 1460 C CA . MET A 1 180 ? -1.748 6.375 0.354 1.00 95.06 180 MET A CA 1
ATOM 1461 C C . MET A 1 180 ? -2.033 7.034 1.712 1.00 95.06 180 MET A C 1
ATOM 1463 O O . MET A 1 180 ? -2.613 6.398 2.590 1.00 95.06 180 MET A O 1
ATOM 1467 N N . ILE A 1 181 ? -1.697 8.318 1.883 1.00 95.94 181 ILE A N 1
ATOM 1468 C CA . ILE A 1 181 ? -1.930 9.033 3.151 1.00 95.94 181 ILE A CA 1
ATOM 1469 C C . ILE A 1 181 ? -3.425 9.046 3.497 1.00 95.94 181 ILE A C 1
ATOM 1471 O O . ILE A 1 181 ? -3.813 8.733 4.626 1.00 95.94 181 ILE A O 1
ATOM 1475 N N . LEU A 1 182 ? -4.275 9.398 2.527 1.00 95.25 182 LEU A N 1
ATOM 1476 C CA . LEU A 1 182 ? -5.719 9.519 2.731 1.00 95.25 182 LEU A CA 1
ATOM 1477 C C . LEU A 1 182 ? -6.390 8.178 3.031 1.00 95.25 182 LEU A C 1
ATOM 1479 O O . LEU A 1 182 ? -7.252 8.108 3.913 1.00 95.25 182 LEU A O 1
ATOM 1483 N N . THR A 1 183 ? -5.991 7.115 2.330 1.00 93.88 183 THR A N 1
ATOM 1484 C CA . THR A 1 183 ? -6.531 5.769 2.559 1.00 93.88 183 THR A CA 1
ATOM 1485 C C . THR A 1 183 ? -6.095 5.222 3.913 1.00 93.88 183 THR A C 1
ATOM 1487 O O . THR A 1 183 ? -6.945 4.760 4.668 1.00 93.88 183 THR A O 1
ATOM 1490 N N . ILE A 1 184 ? -4.821 5.358 4.295 1.00 94.31 184 ILE A N 1
ATOM 1491 C CA . ILE A 1 184 ? -4.322 4.925 5.612 1.00 94.31 184 ILE A CA 1
ATOM 1492 C C . ILE A 1 184 ? -5.010 5.695 6.742 1.00 94.31 184 ILE A C 1
ATOM 1494 O O . ILE A 1 184 ? -5.432 5.100 7.740 1.00 94.31 184 ILE A O 1
ATOM 1498 N N . TYR A 1 185 ? -5.167 7.011 6.585 1.00 93.81 185 TYR A N 1
ATOM 1499 C CA . TYR A 1 185 ? -5.870 7.836 7.560 1.00 93.81 185 TYR A CA 1
ATOM 1500 C C . TYR A 1 185 ? -7.341 7.423 7.699 1.00 93.81 185 TYR A C 1
ATOM 1502 O O . TYR A 1 185 ? -7.835 7.276 8.817 1.00 93.81 185 TYR A O 1
ATOM 1510 N N . SER A 1 186 ? -8.038 7.190 6.589 1.00 92.00 186 SER A N 1
ATOM 1511 C CA . SER A 1 186 ? -9.441 6.758 6.596 1.00 92.00 186 SER A CA 1
ATOM 1512 C C . SER A 1 186 ? -9.614 5.351 7.181 1.00 92.00 186 SER A C 1
ATOM 1514 O O . SER A 1 186 ? -10.482 5.147 8.028 1.00 92.00 186 SER A O 1
ATOM 1516 N N . LEU A 1 187 ? -8.740 4.406 6.817 1.00 90.50 187 LEU A N 1
ATOM 1517 C CA . LEU A 1 187 ? -8.728 3.040 7.352 1.00 90.50 187 LEU A CA 1
ATOM 1518 C C . LEU A 1 187 ? -8.512 3.011 8.865 1.00 90.50 187 LEU A C 1
ATOM 1520 O O . LEU A 1 187 ? -9.145 2.220 9.558 1.00 90.50 187 LEU A O 1
ATOM 1524 N N . SER A 1 188 ? -7.663 3.897 9.394 1.00 90.06 188 SER A N 1
ATOM 1525 C CA . SER A 1 188 ? -7.482 4.003 10.845 1.00 90.06 188 SER A CA 1
ATOM 1526 C C . SER A 1 188 ? -8.776 4.383 11.572 1.00 90.06 188 SER A C 1
ATOM 1528 O O . SER A 1 188 ? -9.044 3.841 12.636 1.00 90.06 188 SER A O 1
ATOM 1530 N N . GLY A 1 189 ? -9.599 5.259 10.980 1.00 87.31 189 GLY A N 1
ATOM 1531 C CA . GLY A 1 189 ? -10.903 5.628 11.539 1.00 87.31 189 GLY A CA 1
ATOM 1532 C C . GLY A 1 189 ? -11.880 4.456 11.532 1.00 87.31 189 GLY A C 1
ATOM 1533 O O . GLY A 1 189 ? -12.511 4.184 12.543 1.00 87.31 189 GLY A O 1
ATOM 1534 N N . LEU A 1 190 ? -11.925 3.695 10.435 1.00 87.50 190 LEU A N 1
ATOM 1535 C CA . LEU A 1 190 ? -12.743 2.480 10.348 1.00 87.50 190 LEU A CA 1
ATOM 1536 C C . LEU A 1 190 ? -12.359 1.436 11.406 1.00 87.50 190 LEU A C 1
ATOM 1538 O O . LEU A 1 190 ? -13.235 0.808 11.995 1.00 87.50 190 LEU A O 1
ATOM 1542 N N . LEU A 1 191 ? -11.061 1.256 11.661 1.00 86.50 191 LEU A N 1
ATOM 1543 C CA . LEU A 1 191 ? -10.574 0.335 12.689 1.00 86.50 191 LEU A CA 1
ATOM 1544 C C . LEU A 1 191 ? -10.966 0.768 14.104 1.00 86.50 191 LEU A C 1
ATOM 1546 O O . LEU A 1 191 ? -11.298 -0.091 14.913 1.00 86.50 191 LEU A O 1
ATOM 1550 N N . ILE A 1 192 ? -10.907 2.069 14.397 1.00 86.25 192 ILE A N 1
ATOM 1551 C CA . ILE A 1 192 ? -11.299 2.623 15.700 1.00 86.25 192 ILE A CA 1
ATOM 1552 C C . ILE A 1 192 ? -12.809 2.459 15.896 1.00 86.25 192 ILE A C 1
ATOM 1554 O O . ILE A 1 192 ? -13.216 1.775 16.827 1.00 86.25 192 ILE A O 1
ATOM 1558 N N . ASN A 1 193 ? -13.616 2.954 14.954 1.00 85.12 193 ASN A N 1
ATOM 1559 C CA . ASN A 1 193 ? -15.076 2.920 15.052 1.00 85.12 193 ASN A CA 1
ATOM 1560 C C . ASN A 1 193 ? -15.615 1.491 15.213 1.00 85.12 193 ASN A C 1
ATOM 1562 O O . ASN A 1 193 ? -16.534 1.253 15.988 1.00 85.12 193 ASN A O 1
ATOM 1566 N N . LYS A 1 194 ? -15.024 0.511 14.513 1.00 81.56 194 LYS A N 1
ATOM 1567 C CA . LYS A 1 194 ? -15.451 -0.887 14.651 1.00 81.56 194 LYS A CA 1
ATOM 1568 C C . LYS A 1 194 ? -15.054 -1.503 15.995 1.00 81.56 194 LYS A C 1
ATOM 1570 O O . LYS A 1 194 ? -15.762 -2.376 16.483 1.00 81.56 194 LYS A O 1
ATOM 1575 N N . LEU A 1 195 ? -13.921 -1.096 16.570 1.00 75.50 195 LEU A N 1
ATOM 1576 C CA . LEU A 1 195 ? -13.510 -1.572 17.891 1.00 75.50 195 LEU A CA 1
ATOM 1577 C C . LEU A 1 195 ? -14.412 -1.031 18.995 1.00 75.50 195 LEU A C 1
ATOM 1579 O O . LEU A 1 195 ? -14.682 -1.773 19.935 1.00 75.50 195 LEU A O 1
ATOM 1583 N N . ASP A 1 196 ? -14.874 0.211 18.871 1.00 76.12 196 ASP A N 1
ATOM 1584 C CA . ASP A 1 196 ? -15.785 0.808 19.847 1.00 76.12 196 ASP A CA 1
ATOM 1585 C C . ASP A 1 196 ? -17.123 0.045 19.875 1.00 76.12 196 ASP A C 1
ATOM 1587 O O . ASP A 1 196 ? -17.554 -0.370 20.947 1.00 76.12 196 ASP A O 1
ATOM 1591 N N . GLU A 1 197 ? -17.688 -0.310 18.711 1.00 76.31 197 GLU A N 1
ATOM 1592 C CA . GLU A 1 197 ? -18.897 -1.157 18.637 1.00 76.31 197 GLU A CA 1
ATOM 1593 C C . GLU A 1 197 ? -18.717 -2.527 19.307 1.00 76.31 197 GLU A C 1
ATOM 1595 O O . GLU A 1 197 ? -19.595 -2.990 20.024 1.00 76.31 197 GLU A O 1
ATOM 1600 N N . THR A 1 198 ? -17.567 -3.187 19.108 1.00 70.69 198 THR A N 1
ATOM 1601 C CA . THR A 1 198 ? -17.339 -4.510 19.721 1.00 70.69 198 THR A CA 1
ATOM 1602 C C . THR A 1 198 ? -17.238 -4.469 21.244 1.00 70.69 198 THR A C 1
ATOM 1604 O O . THR A 1 198 ? -17.472 -5.490 21.877 1.00 70.69 198 THR A O 1
ATOM 1607 N N . VAL A 1 199 ? -16.864 -3.327 21.833 1.00 68.38 199 VAL A N 1
ATOM 1608 C CA . VAL A 1 199 ? -16.831 -3.170 23.297 1.00 68.38 199 VAL A CA 1
ATOM 1609 C C . VAL A 1 199 ? -18.234 -2.960 23.840 1.00 68.38 199 VAL A C 1
ATOM 1611 O O . VAL A 1 199 ? -18.572 -3.556 24.857 1.00 68.38 199 VAL A O 1
ATOM 1614 N N . GLU A 1 200 ? -19.048 -2.156 23.155 1.00 65.81 200 GLU A N 1
ATOM 1615 C CA . GLU A 1 200 ? -20.446 -1.962 23.539 1.00 65.81 200 GLU A CA 1
ATOM 1616 C C . GLU A 1 200 ? -21.201 -3.298 23.518 1.00 65.81 200 GLU A C 1
ATOM 1618 O O . GLU A 1 200 ? -21.849 -3.634 24.502 1.00 65.81 200 GLU A O 1
ATOM 1623 N N . ASP A 1 201 ? -21.040 -4.113 22.470 1.00 67.31 201 ASP A N 1
ATOM 1624 C CA . ASP A 1 201 ? -21.696 -5.426 22.365 1.00 67.31 201 ASP A CA 1
ATOM 1625 C C . ASP A 1 201 ? -21.299 -6.413 23.491 1.00 67.31 201 ASP A C 1
ATOM 1627 O O . ASP A 1 201 ? -22.098 -7.277 23.856 1.00 67.31 201 ASP A O 1
ATOM 1631 N N . GLU A 1 202 ? -20.087 -6.301 24.053 1.00 63.53 202 GLU A N 1
ATOM 1632 C CA . GLU A 1 202 ? -19.617 -7.136 25.174 1.00 63.53 202 GLU A CA 1
ATOM 1633 C C . GLU A 1 202 ? -20.136 -6.660 26.545 1.00 63.53 202 GLU A C 1
ATOM 1635 O O . GLU A 1 202 ? -20.267 -7.483 27.446 1.00 63.53 202 GLU A O 1
ATOM 1640 N N . GLU A 1 203 ? -20.460 -5.372 26.726 1.00 59.06 203 GLU A N 1
ATOM 1641 C CA . GLU A 1 203 ? -21.016 -4.849 27.990 1.00 59.06 203 GLU A CA 1
ATOM 1642 C C . GLU A 1 203 ? -22.497 -5.215 28.209 1.00 59.06 203 GLU A C 1
ATOM 1644 O O . GLU A 1 203 ? -22.984 -5.152 29.340 1.00 59.06 203 GLU A O 1
ATOM 1649 N N . TYR A 1 204 ? -23.217 -5.614 27.155 1.00 56.41 204 TYR A N 1
ATOM 1650 C CA . TYR A 1 204 ? -24.639 -5.986 27.222 1.00 56.41 204 TYR A CA 1
ATOM 1651 C C . TYR A 1 204 ? -24.902 -7.503 27.325 1.00 56.41 204 TYR A C 1
ATOM 1653 O O . TYR A 1 204 ? -26.067 -7.915 27.267 1.00 56.41 204 TYR A O 1
ATOM 1661 N N . LEU A 1 205 ? -23.859 -8.329 27.481 1.00 52.16 205 LEU A N 1
ATOM 1662 C CA . LEU A 1 205 ? -23.931 -9.791 27.650 1.00 52.16 205 LEU A CA 1
ATOM 1663 C C . LEU A 1 205 ? -23.552 -10.225 29.072 1.00 52.16 205 LEU A C 1
ATOM 1665 O O . LEU A 1 205 ? -24.231 -11.146 29.584 1.00 52.16 205 LEU A O 1
#

Secondary structure (DSSP, 8-state):
-HHHHHHHHHHHHHHHHHHHHS-GGGHHHHHHHHHHHHHHHHHHHGGG--SHHHHHHHHHHHHHHHHHHHHHHHHHHHHH-TTT--S-GGGGGGGGGHHHHHTTTTT-HHHHHHHHHHHHHHHHHHHHHHHHHTGGG-TTHHHHHHHHHHHHHHHHIIIIIHHHH---HHHHHHHHHHHHHHHHHHHHHHHHHHHHHHHHHHHT-

Solvent-accessible surface area (backbone atoms only — not comparable to full-atom values): 10710 Å² total; per-residue (Å²): 111,72,25,57,53,49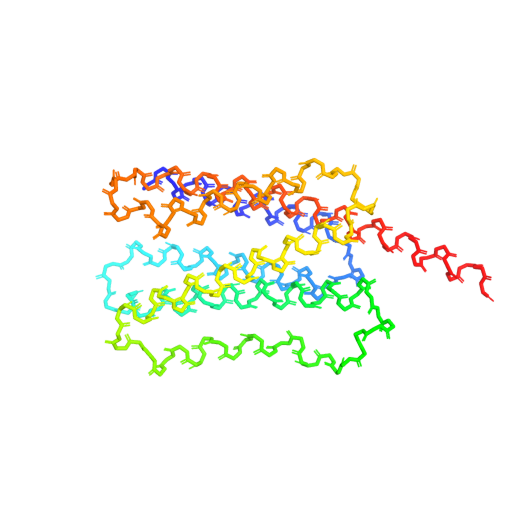,35,51,53,31,50,52,53,38,48,51,47,48,67,74,54,44,57,77,92,46,45,67,51,48,53,39,52,51,49,20,51,52,35,37,50,50,25,62,59,37,72,79,46,99,44,76,66,32,68,61,48,26,60,4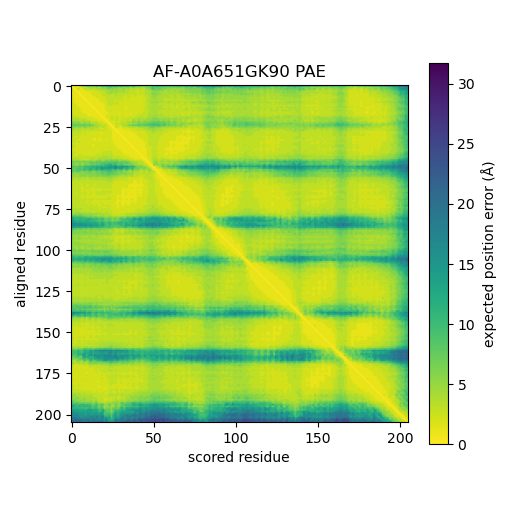4,30,41,44,42,15,53,19,32,49,46,27,38,51,45,51,48,53,29,70,77,37,51,89,80,50,70,68,64,74,73,64,45,52,54,45,65,50,50,43,63,60,45,70,80,45,65,93,35,69,69,58,44,50,52,50,52,52,49,54,54,49,50,50,53,50,53,51,46,53,49,49,66,76,46,39,86,57,29,89,52,46,67,46,35,54,52,10,49,50,27,39,51,50,17,48,44,40,56,74,69,37,35,85,77,66,70,55,64,72,37,58,33,33,45,32,34,26,53,11,49,39,31,33,53,57,32,50,34,44,34,54,50,52,54,51,53,54,59,51,57,63,60,75,77,111

Mean predicted aligned error: 5.32 Å

Foldseek 3Di:
DLLLVLLVVLLVLLLVLLVPLADVVPVVLSVLLNVLSVLLNVLVVLVVDPDPVSVVVNLLSLQQSLLSLQLSLLSVVCLVCVPVPVDDNVVSNVSNCVSVVVVVVVVDPVVSLVSSLVSLVVSLVSLVCCLVVLCVQFPCNVLQVQLSVLSVVLSCCVNPVCVPPVPDPNSSSNSNSSSSSSNSNRVSSSNVSSVVVVVVVVVVD

Radius of gyration: 17.63 Å; Cα contacts (8 Å, |Δi|>4): 204; chains: 1; bounding box: 48×36×52 Å

pLDDT: mean 87.96, std 8.54, range [52.16, 97.31]

Nearest PDB structures (foldseek):
  4kly-assembly1_D  TM=3.306E-01  e=1.975E+00  gamma proteobacterium 'Hot 75m4'

Sequence (205 aa):
MWGDLYLLIASILSLLIIIKRYPNRVRDIKVSSILALVVYVASELITNFENEFAILLKPILFITALSLVFVILLMLIRRLKPVVFQYPYPIVFLPLLLPFSFLFVMDTIIVEQIILASIQAVVIVVLFLLTAGYSHYLDKRGGMYLGLLLLITSFILYWMVGEVVNIEQWIWKLTLSFGMILTIYSLSGLLINKLDETVEDEEYL